Protein AF-A0A8S4DFU7-F1 (afdb_monomer)

InterPro domains:
  IPR026983 Dynein heavy chain [PTHR22878] (1-154)
  IPR027417 P-loop containing nucleoside triphosphate hydrolase [SSF52540] (8-137)
  IPR054354 Dynein 2 heavy chain 1, cytoplasmic, ATPase lid domain [PF22597] (56-134)

Mean predicted aligned error: 15.83 Å

Sequence (327 aa):
MSKPTPGAKLVTPRFSRHFSFFCIDEFDEETLQVIFNRIMLWHLDTRGFSKDFDPCIEEIVQGTLEVYKQCRLNLLPTPSKSHYTFNLRDFSRVILGVLLSVPEVTPDLQSMKRLWIHECLRVFSDRLVAVEDRRWLAACLRGATATHLHDDFDVLLARLTDQPGHKWLRVFSSRLVAGEDRRWLAACLRGATATRLHDDFDVLLARLTDQPGHKSLLTHEWLRVFSSRLVAGEDRRWLAACLRGATATRLHDHFDVLLARLTDQPGHKIDEQDLRKLIYCDFANPKADSRFYMETTNMEHLSSTVEAFLVEFNNMSKKPMNLVLFT

Radius of gyration: 28.41 Å; Cα contacts (8 Å, |Δi|>4): 209; chains: 1; bounding box: 47×50×101 Å

Foldseek 3Di:
DDDPDVPDDDDDPVVCVVDDDDDDDDDDLVVQLVVQLVVLVCLCVVLVHDPLQNLVSNLLSQLLVQLLVCLPVPVDQDPVLNVSDGDVVLSVQLSVQLSLDHCVFQVDNLQSVLSSVLSQCVSRVVSDDDQVVLQVSVVSSQVSCVPRVVDGPCVSLVLLVDDPPCPVVVVVLVPDDPDPVVVVVVVVVVPDDPPCVVVVVVVVCVVPDPDDDDPPCVVVVVLVSVLVPPPDPVVNVVVVVVVQVCCVVPVVDHPCVVCVVPPDPPDPDDGSVSSVQFDWDQQLDVPDPGGGGHTDSDPVSSQVSVVVVLVVVQVPDPDRDPDDDDD

Organism: Plutella xylostella (NCBI:txid51655)

Secondary structure (DSSP, 8-state):
-----TT--PPPHHHHTTS-----PPPPHHHHHHHHHHHHHHHHHHHT--GGGHHHHHHHHHHHHHHHHHHHHHS--BTTBTT----HHHHHHHHHHHTT--TTT--SHHHHHHHHHHHHHHHHGGG--SHHHHHHHHHHHHHHHHHHS-S-HHHHTGGGG--GGGHHHHHHHTT--SSHHHHHHHHHHHH--TTHHHHHHHHHHHHH-S-----SSHHHHHHHHHHTT--SHHHHHHHHHHHHHHHHHHT-S-HHHHTTTTS--S--PPPHHHHTT--EES-S-TT-SS---EE---HHHHHHHHHHHHHHHHHH-SS--------

pLDDT: mean 71.4, std 23.38, range [29.64, 97.44]

Nearest PDB structures (foldseek):
  8glv-assembly1_Cn  TM=7.938E-01  e=2.048E-05  Chlamydomonas reinhardtii
  7k5b-assembly1_C  TM=8.132E-01  e=7.435E-05  Tetrahymena thermophila
  8j07-assembly1_k8  TM=8.319E-01  e=1.881E-04  Homo sapiens
  8glv-assembly1_Lc  TM=8.307E-01  e=1.697E-04  Chlamydomonas reinhardtii
  8j07-assembly1_g6  TM=7.277E-01  e=6.370E-05  Homo sapiens

Structure (mmCIF, N/CA/C/O backbone):
data_AF-A0A8S4DFU7-F1
#
_entry.id   AF-A0A8S4DFU7-F1
#
loop_
_atom_site.group_PDB
_atom_site.id
_atom_site.type_symbol
_atom_site.label_atom_id
_atom_site.label_alt_id
_atom_site.label_comp_id
_atom_site.label_asym_id
_atom_site.label_entity_id
_atom_site.label_seq_id
_atom_site.pdbx_PDB_ins_code
_atom_site.Cartn_x
_atom_site.Cartn_y
_atom_site.Cartn_z
_atom_site.occupancy
_atom_site.B_iso_or_equiv
_atom_site.auth_seq_id
_atom_site.auth_comp_id
_atom_site.auth_asym_id
_atom_site.auth_atom_id
_atom_site.pdbx_PDB_model_num
ATOM 1 N N . MET A 1 1 ? -3.803 0.211 29.854 1.00 55.38 1 MET A N 1
ATOM 2 C CA . MET A 1 1 ? -5.197 -0.286 29.873 1.00 55.38 1 MET A CA 1
ATOM 3 C C . MET A 1 1 ? -5.755 -0.162 28.466 1.00 55.38 1 MET A C 1
ATOM 5 O O . MET A 1 1 ? -5.383 0.784 27.784 1.00 55.38 1 MET A O 1
ATOM 9 N N . SER A 1 2 ? -6.550 -1.124 28.000 1.00 56.81 2 SER A N 1
ATOM 10 C CA . SER A 1 2 ? -7.210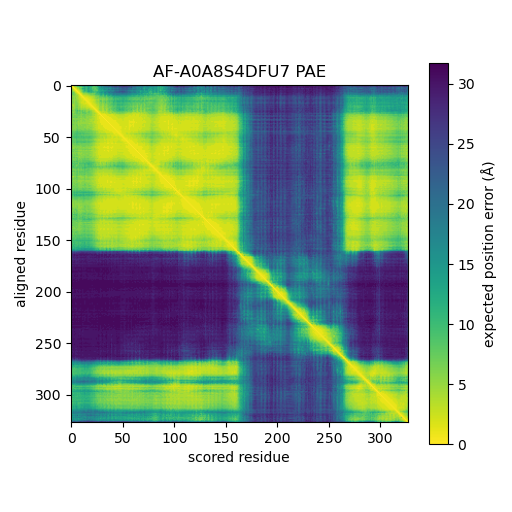 -1.034 26.690 1.00 56.81 2 SER A CA 1
ATOM 11 C C . SER A 1 2 ? -8.298 0.044 26.705 1.00 56.81 2 SER A C 1
ATOM 13 O O . SER A 1 2 ? -8.792 0.395 27.779 1.00 56.81 2 SER A O 1
ATOM 15 N N . LYS A 1 3 ? -8.682 0.546 25.520 1.00 64.44 3 LYS A N 1
ATOM 16 C CA . LYS A 1 3 ? -9.844 1.435 25.348 1.00 64.44 3 LYS A CA 1
ATOM 17 C C . LYS A 1 3 ? -11.044 0.816 26.093 1.00 64.44 3 LYS A C 1
ATOM 19 O O . LYS A 1 3 ? -11.200 -0.408 26.032 1.00 64.44 3 LYS A O 1
ATOM 24 N N . PRO A 1 4 ? -11.847 1.596 26.837 1.00 62.88 4 PRO A N 1
ATOM 25 C CA . PRO A 1 4 ? -13.059 1.079 27.454 1.00 62.88 4 PRO A CA 1
ATOM 26 C C . PRO A 1 4 ? -14.010 0.637 26.338 1.00 62.88 4 PRO A C 1
ATOM 28 O O . PRO A 1 4 ? -14.652 1.446 25.677 1.00 62.88 4 PRO A O 1
ATOM 31 N N . THR A 1 5 ? -14.016 -0.664 26.071 1.00 66.06 5 THR A N 1
ATOM 32 C CA . THR A 1 5 ? -14.853 -1.310 25.060 1.00 66.06 5 THR A CA 1
ATOM 33 C C . THR A 1 5 ? -15.983 -2.041 25.780 1.00 66.0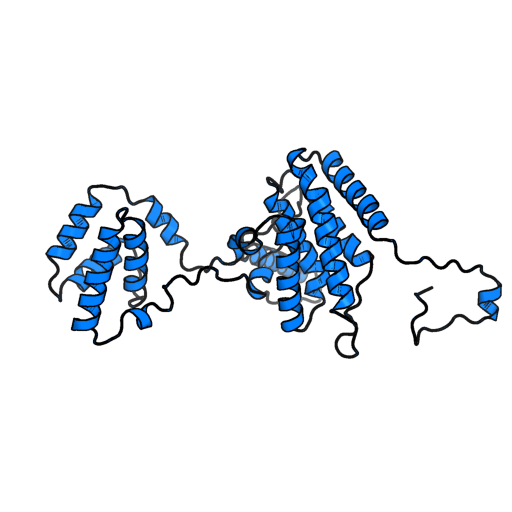6 5 THR A C 1
ATOM 35 O O . THR A 1 5 ? -15.734 -2.623 26.842 1.00 66.06 5 THR A O 1
ATOM 38 N N . PRO A 1 6 ? -17.213 -2.051 25.239 1.00 63.28 6 PRO A N 1
ATOM 39 C CA . PRO A 1 6 ? -18.281 -2.888 25.774 1.00 63.28 6 PRO A CA 1
ATOM 40 C C . PRO A 1 6 ? -17.798 -4.339 25.941 1.00 63.28 6 PRO A C 1
ATOM 42 O O . PRO A 1 6 ? -17.280 -4.935 2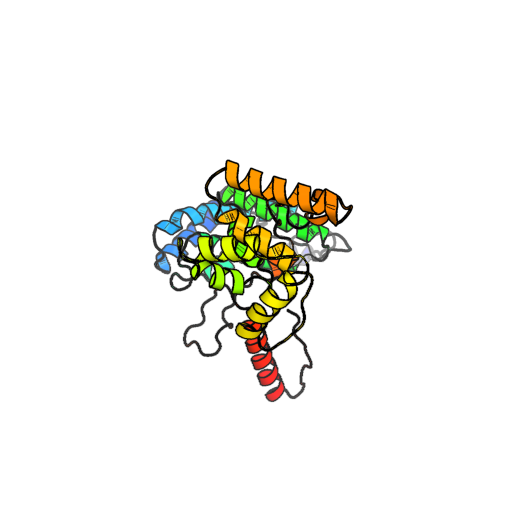5.001 1.00 63.28 6 PRO A O 1
ATOM 45 N N . GLY A 1 7 ? -17.901 -4.887 27.155 1.00 67.56 7 GLY A N 1
ATOM 46 C CA . GLY A 1 7 ? -17.432 -6.243 27.480 1.00 67.56 7 GLY A CA 1
ATOM 47 C C . GLY A 1 7 ? -15.957 -6.368 27.895 1.00 67.56 7 GLY A C 1
ATOM 48 O O . GLY A 1 7 ? -15.525 -7.460 28.264 1.00 67.56 7 GLY A O 1
ATOM 49 N N . ALA A 1 8 ? -15.176 -5.282 27.894 1.00 72.12 8 ALA A N 1
ATOM 50 C CA . ALA A 1 8 ? -13.818 -5.299 28.436 1.00 72.12 8 ALA A CA 1
ATOM 51 C C . ALA A 1 8 ? -13.832 -5.459 29.966 1.00 72.12 8 ALA A C 1
ATOM 53 O O . ALA A 1 8 ? -14.695 -4.919 30.661 1.00 72.12 8 ALA A O 1
ATOM 54 N N . LYS A 1 9 ? -12.840 -6.177 30.512 1.00 77.81 9 LYS A N 1
ATOM 55 C CA . LYS A 1 9 ? -12.664 -6.306 31.965 1.00 77.81 9 LYS A CA 1
ATOM 56 C C . LYS A 1 9 ? -12.375 -4.929 32.561 1.00 77.81 9 LYS A C 1
ATOM 58 O O . LYS A 1 9 ? -11.302 -4.368 32.345 1.00 77.81 9 LYS A O 1
ATOM 63 N N . LEU A 1 10 ? -13.339 -4.397 33.306 1.00 79.81 10 LEU A N 1
ATOM 64 C CA . LEU A 1 10 ? -13.189 -3.130 34.007 1.00 79.81 10 LEU A CA 1
ATOM 65 C C . LEU A 1 10 ? -12.229 -3.290 35.185 1.00 79.81 10 LEU A C 1
ATOM 67 O O . LEU A 1 10 ? -12.245 -4.293 35.902 1.00 79.81 10 LEU A O 1
ATOM 71 N N . VAL A 1 11 ? -11.395 -2.277 35.389 1.00 83.75 11 VAL A N 1
ATOM 72 C CA . VAL A 1 11 ? -10.502 -2.213 36.544 1.00 83.75 11 VAL A CA 1
ATOM 73 C C . VAL A 1 11 ? -11.307 -1.815 37.776 1.00 83.75 11 VAL A C 1
ATOM 75 O O . VAL A 1 11 ? -12.177 -0.946 37.709 1.00 83.75 11 VAL A O 1
ATOM 78 N N . THR A 1 12 ? -11.049 -2.477 38.904 1.00 88.44 12 THR A N 1
ATOM 79 C CA . THR A 1 12 ? -11.845 -2.268 40.117 1.00 88.44 12 THR A CA 1
ATOM 80 C C . THR A 1 12 ? -11.670 -0.839 40.651 1.00 88.44 12 THR A C 1
ATOM 82 O O . THR A 1 12 ? -10.542 -0.343 40.701 1.00 88.44 12 THR A O 1
ATOM 85 N N . PRO A 1 13 ? -12.740 -0.179 41.142 1.00 88.12 13 PRO A N 1
ATOM 86 C CA . PRO A 1 13 ? -12.649 1.185 41.675 1.00 88.12 13 PRO A CA 1
ATOM 87 C C . PRO A 1 13 ? -11.631 1.346 42.814 1.00 88.12 13 PRO A C 1
ATOM 89 O O . PRO A 1 13 ? -11.017 2.400 42.956 1.00 88.12 13 PRO A O 1
ATOM 92 N N . ARG A 1 14 ? -11.414 0.283 43.607 1.00 92.56 14 ARG A N 1
ATOM 93 C CA . ARG A 1 14 ? -10.408 0.258 44.682 1.00 92.56 14 ARG A CA 1
ATOM 94 C C . ARG A 1 14 ? -8.989 0.419 44.144 1.00 92.56 14 ARG A C 1
ATOM 96 O O . ARG A 1 14 ? -8.211 1.160 44.725 1.00 92.56 14 ARG A O 1
ATOM 103 N N . PHE A 1 15 ? -8.674 -0.251 43.038 1.00 89.31 15 PHE A N 1
ATOM 104 C CA . PHE A 1 15 ? -7.378 -0.117 42.383 1.00 89.31 15 PHE A CA 1
ATOM 105 C C . PHE A 1 15 ? -7.272 1.230 41.660 1.00 89.31 15 PHE A C 1
ATOM 107 O O . PHE A 1 15 ? -6.283 1.939 41.818 1.00 89.31 15 PHE A O 1
ATOM 114 N N . SER A 1 16 ? -8.327 1.623 40.941 1.00 88.81 16 SER A N 1
ATOM 115 C CA . SER A 1 16 ? -8.377 2.868 40.167 1.00 88.81 16 SER A CA 1
ATOM 116 C C . SER A 1 16 ? -8.178 4.131 41.013 1.00 88.81 16 SER A C 1
ATOM 118 O O . SER A 1 16 ? -7.597 5.089 40.523 1.00 88.81 16 SER A O 1
ATOM 120 N N . ARG A 1 17 ? -8.576 4.140 42.294 1.00 91.81 17 ARG A N 1
ATOM 121 C CA . ARG A 1 17 ? -8.397 5.293 43.201 1.00 91.81 17 ARG A CA 1
ATOM 122 C C . ARG A 1 17 ? -6.928 5.692 43.431 1.00 91.81 17 ARG A C 1
ATOM 124 O O . ARG A 1 17 ? -6.673 6.818 43.846 1.00 91.81 17 ARG A O 1
ATOM 131 N N . HIS A 1 18 ? -5.972 4.796 43.184 1.00 93.88 18 HIS A N 1
ATOM 132 C CA . HIS A 1 18 ? -4.540 5.082 43.327 1.00 93.88 18 HIS A CA 1
ATOM 133 C C . HIS A 1 18 ? -3.903 5.702 42.074 1.00 93.88 18 HIS A C 1
ATOM 135 O O . HIS A 1 18 ? -2.727 6.056 42.111 1.00 93.88 18 HIS A O 1
ATOM 141 N N . PHE A 1 19 ? -4.654 5.831 40.976 1.00 91.06 19 PHE A N 1
ATOM 142 C CA . PHE A 1 19 ? -4.146 6.315 39.697 1.00 91.06 19 PHE A CA 1
ATOM 143 C C . PHE A 1 19 ? -4.972 7.494 39.184 1.00 91.06 19 PHE A C 1
ATOM 145 O O . PHE A 1 19 ? -6.191 7.541 39.346 1.00 91.06 19 PHE A O 1
ATOM 152 N N . SER A 1 20 ? -4.303 8.418 38.499 1.00 90.12 20 SER A N 1
ATOM 153 C CA . SER A 1 20 ? -4.960 9.417 37.658 1.00 90.12 20 SER A CA 1
ATOM 154 C C . SER A 1 20 ? -5.129 8.852 36.252 1.00 90.12 20 SER A C 1
ATOM 156 O O . SER A 1 20 ? -4.194 8.274 35.693 1.00 90.12 20 SER A O 1
ATOM 158 N N . PHE A 1 21 ? -6.315 9.018 35.672 1.00 83.69 21 PHE A N 1
ATOM 159 C CA . PHE A 1 21 ? -6.608 8.564 34.316 1.00 83.69 21 PHE A CA 1
ATOM 160 C C . PHE A 1 21 ? -6.532 9.737 33.347 1.00 83.69 21 PHE A C 1
ATOM 162 O O . PHE A 1 21 ? -7.204 10.746 33.539 1.00 83.69 21 PHE A O 1
ATOM 169 N N . PHE A 1 22 ? -5.755 9.565 32.282 1.00 87.12 22 PHE A N 1
ATOM 170 C CA . PHE A 1 22 ? -5.749 10.462 31.134 1.00 87.12 22 PHE A CA 1
ATOM 171 C C . PHE A 1 22 ? -6.328 9.707 29.942 1.00 87.12 22 PHE A C 1
ATOM 173 O O . PHE A 1 22 ? -5.880 8.602 29.626 1.00 87.12 22 PHE A O 1
ATOM 180 N N . CYS A 1 23 ? -7.345 10.284 29.309 1.00 81.75 23 CYS A N 1
ATOM 181 C CA . CYS A 1 23 ? -7.897 9.761 28.067 1.00 81.75 23 CYS A CA 1
ATOM 182 C C . CYS A 1 23 ? -7.221 10.492 26.910 1.00 81.75 23 CYS A C 1
ATOM 184 O O . CYS A 1 23 ? -7.272 11.716 26.846 1.00 81.75 23 CYS A O 1
ATOM 186 N N . ILE A 1 24 ? -6.570 9.735 26.031 1.00 81.62 24 ILE A N 1
ATOM 187 C CA . ILE A 1 24 ? -6.010 10.256 24.785 1.00 81.62 24 ILE A CA 1
ATOM 188 C C . ILE A 1 24 ? -7.035 9.943 23.704 1.00 81.62 24 ILE A C 1
ATOM 190 O O . ILE A 1 24 ? -7.334 8.766 23.476 1.00 81.62 24 ILE A O 1
ATOM 194 N N . ASP A 1 25 ? -7.603 10.990 23.113 1.00 80.88 25 ASP A N 1
ATOM 195 C CA . ASP A 1 25 ? -8.522 10.845 21.991 1.00 80.88 25 ASP A CA 1
ATOM 196 C C . ASP A 1 25 ? -7.760 10.630 20.676 1.00 80.88 25 ASP A C 1
ATOM 198 O O . ASP A 1 25 ? -6.531 10.733 20.615 1.00 80.88 25 ASP A O 1
ATOM 202 N N . GLU A 1 26 ? -8.488 10.270 19.628 1.00 80.25 26 GLU A N 1
ATOM 203 C CA . GLU A 1 26 ? -7.927 10.195 18.283 1.00 80.25 26 GLU A CA 1
ATOM 204 C C . GLU A 1 26 ? -7.536 11.596 17.786 1.00 80.25 26 GLU A C 1
ATOM 206 O O . GLU A 1 26 ? -8.189 12.585 18.103 1.00 80.25 26 GLU A O 1
ATOM 211 N N . PHE A 1 27 ? -6.437 11.685 17.034 1.00 86.25 27 PHE A N 1
ATOM 212 C CA . PHE A 1 27 ? -5.964 12.961 16.499 1.00 86.25 27 PHE A CA 1
ATOM 213 C C . PHE A 1 27 ? -6.862 13.466 15.373 1.00 86.25 27 PHE A C 1
ATOM 215 O O . PHE A 1 27 ? -7.322 12.677 14.541 1.00 86.25 27 PHE A O 1
ATOM 222 N N . ASP A 1 28 ? -7.000 14.788 15.302 1.00 90.38 28 ASP A N 1
ATOM 223 C CA . ASP A 1 28 ? -7.645 15.463 14.184 1.00 90.38 28 ASP A CA 1
ATOM 224 C C . ASP A 1 28 ? -6.882 15.229 12.877 1.00 90.38 28 ASP A C 1
ATOM 226 O O . ASP A 1 28 ? -5.661 15.048 12.846 1.00 90.38 28 ASP A O 1
ATOM 230 N N . GLU A 1 29 ? -7.612 15.288 11.771 1.00 91.69 29 GLU A N 1
ATOM 231 C CA . GLU A 1 29 ? -7.086 15.035 10.432 1.00 91.69 29 GLU A CA 1
ATOM 232 C C . GLU A 1 29 ? -5.943 15.980 10.057 1.00 91.69 29 GLU A C 1
ATOM 234 O O . GLU A 1 29 ? -4.918 15.533 9.545 1.00 91.69 29 GLU A O 1
ATOM 239 N N . GLU A 1 30 ? -6.081 17.267 10.378 1.00 94.00 30 GLU A N 1
ATOM 240 C CA . GLU A 1 30 ? -5.046 18.281 10.151 1.00 94.00 30 GLU A CA 1
ATOM 241 C C . GLU A 1 30 ? -3.760 17.944 10.915 1.00 94.00 30 GLU A C 1
ATOM 243 O O . GLU A 1 30 ? -2.655 18.030 10.378 1.00 94.00 30 GLU A O 1
ATOM 248 N N . THR A 1 31 ? -3.902 17.473 12.158 1.00 93.56 31 THR A N 1
ATOM 249 C CA . THR A 1 31 ? -2.765 17.061 12.988 1.00 93.56 31 THR A CA 1
ATOM 250 C C . THR A 1 31 ? -2.061 15.851 12.375 1.00 93.56 31 THR A C 1
ATOM 252 O O . THR A 1 31 ? -0.831 15.822 12.300 1.00 93.56 31 THR A O 1
ATOM 255 N N . LEU A 1 32 ? -2.824 14.866 11.888 1.00 93.12 32 LEU A N 1
ATOM 256 C CA . LEU A 1 32 ? -2.266 13.697 11.207 1.00 93.12 32 LEU A CA 1
ATOM 257 C C . LEU A 1 32 ? -1.496 14.098 9.947 1.00 93.12 32 LEU A C 1
ATOM 259 O O . LEU A 1 32 ? -0.361 13.656 9.766 1.00 93.12 32 LEU A O 1
ATOM 263 N N . GLN A 1 33 ? -2.066 14.968 9.115 1.00 95.12 33 GLN A N 1
ATOM 264 C CA . GLN A 1 33 ? -1.403 15.448 7.903 1.00 95.12 33 GLN A CA 1
ATOM 265 C C . GLN A 1 33 ? -0.076 16.136 8.231 1.00 95.12 33 GLN A C 1
ATOM 267 O O . GLN A 1 33 ? 0.950 15.781 7.656 1.00 95.12 33 GLN A O 1
ATOM 272 N N . VAL A 1 34 ? -0.055 17.050 9.207 1.00 96.56 34 VAL A N 1
ATOM 273 C CA . VAL A 1 34 ? 1.172 17.759 9.611 1.00 96.56 34 VAL A CA 1
ATOM 274 C C . VAL A 1 34 ? 2.258 16.787 10.077 1.00 96.56 34 VAL A C 1
ATOM 276 O O . VAL A 1 34 ? 3.415 16.908 9.662 1.00 96.56 34 VAL A O 1
ATOM 279 N N . ILE A 1 35 ? 1.902 15.807 10.914 1.00 96.25 35 ILE A N 1
ATOM 280 C CA . ILE A 1 35 ? 2.855 14.823 11.445 1.00 96.25 35 ILE A CA 1
ATOM 281 C C . ILE A 1 35 ? 3.430 13.968 10.313 1.00 96.25 35 ILE A C 1
ATOM 283 O O . ILE A 1 35 ? 4.650 13.859 10.179 1.00 96.25 35 ILE A O 1
ATOM 287 N N . PHE A 1 36 ? 2.573 13.363 9.490 1.00 96.81 36 PHE A N 1
ATOM 288 C CA . PHE A 1 36 ? 3.026 12.401 8.488 1.00 96.81 36 PHE A CA 1
ATOM 289 C C . PHE A 1 36 ? 3.676 13.063 7.271 1.00 96.81 36 PHE A C 1
ATOM 291 O O . PHE A 1 36 ? 4.651 12.512 6.763 1.00 96.81 36 PHE A O 1
ATOM 298 N N . ASN A 1 37 ? 3.264 14.277 6.889 1.00 97.12 37 ASN A N 1
ATOM 299 C CA . ASN A 1 37 ? 3.984 15.071 5.889 1.00 97.12 37 ASN A CA 1
ATOM 300 C C . ASN A 1 37 ? 5.408 15.384 6.361 1.00 97.12 37 ASN A C 1
ATOM 302 O O . ASN A 1 37 ? 6.360 15.244 5.595 1.00 97.12 37 ASN A O 1
ATOM 306 N N . ARG A 1 38 ? 5.589 15.751 7.639 1.00 97.44 38 ARG A N 1
ATOM 307 C CA . ARG A 1 38 ? 6.924 16.018 8.194 1.00 97.44 38 ARG A CA 1
ATOM 308 C C . ARG A 1 38 ? 7.806 14.770 8.201 1.00 97.44 38 ARG A C 1
ATOM 310 O O . ARG A 1 38 ? 8.990 14.878 7.894 1.00 97.44 38 ARG A O 1
ATOM 317 N N . ILE A 1 39 ? 7.246 13.613 8.556 1.00 97.06 39 ILE A N 1
ATOM 318 C CA . ILE A 1 39 ? 7.971 12.333 8.566 1.00 97.06 39 ILE A CA 1
ATOM 319 C C . ILE A 1 39 ? 8.396 11.940 7.147 1.00 97.06 39 ILE A C 1
ATOM 321 O O . ILE A 1 39 ? 9.554 11.584 6.936 1.00 97.06 39 ILE A O 1
ATOM 325 N N . MET A 1 40 ? 7.481 12.037 6.180 1.00 96.44 40 MET A N 1
ATOM 326 C CA . MET A 1 40 ? 7.756 11.742 4.772 1.00 96.44 40 MET A CA 1
ATOM 327 C C . MET A 1 40 ? 8.827 12.675 4.198 1.00 96.44 40 MET A C 1
ATOM 329 O O . MET A 1 40 ? 9.788 12.196 3.603 1.00 96.44 40 MET A O 1
ATOM 333 N N . LEU A 1 41 ? 8.722 13.984 4.452 1.00 96.75 41 LEU A N 1
ATOM 334 C CA . LEU A 1 41 ? 9.738 14.961 4.051 1.00 96.75 41 LEU A CA 1
ATOM 335 C C . LEU A 1 41 ? 11.115 14.620 4.634 1.00 96.75 41 LEU A C 1
ATOM 337 O O . LEU A 1 41 ? 12.104 14.572 3.908 1.00 96.75 41 LEU A O 1
ATOM 341 N N . TRP A 1 42 ? 11.175 14.340 5.941 1.00 97.00 42 TRP A N 1
ATOM 342 C CA . TRP A 1 42 ? 12.427 13.977 6.603 1.00 97.00 42 TRP A CA 1
ATOM 343 C C . TRP A 1 42 ? 13.061 12.723 5.991 1.00 97.00 42 TRP A C 1
ATOM 345 O O . TRP A 1 42 ? 14.279 12.675 5.828 1.00 97.00 42 TRP A O 1
ATOM 355 N N . HIS A 1 43 ? 12.255 11.723 5.627 1.00 96.25 43 HIS A N 1
ATOM 356 C CA . HIS A 1 43 ? 12.741 10.512 4.967 1.00 96.25 43 HIS A CA 1
ATOM 357 C C . HIS A 1 43 ? 13.320 10.800 3.583 1.00 96.25 43 HIS A C 1
ATOM 359 O O . HIS A 1 43 ? 14.443 10.375 3.314 1.00 96.25 43 HIS A O 1
ATOM 365 N N . LEU A 1 44 ? 12.601 11.547 2.737 1.00 95.12 44 LEU A N 1
ATOM 366 C CA . LEU A 1 44 ? 13.081 11.883 1.394 1.00 95.12 44 LEU A CA 1
ATOM 367 C C . LEU A 1 44 ? 14.399 12.669 1.445 1.00 95.12 44 LEU A C 1
ATOM 369 O O . LEU A 1 44 ? 15.347 12.312 0.744 1.00 95.12 44 LEU A O 1
ATOM 373 N N . ASP A 1 45 ? 14.500 13.652 2.345 1.00 95.00 45 ASP A N 1
ATOM 374 C CA . ASP A 1 45 ? 15.719 14.445 2.534 1.00 95.00 45 ASP A CA 1
ATOM 375 C C . ASP A 1 45 ? 16.882 13.603 3.081 1.00 95.00 45 ASP A C 1
ATOM 377 O O . ASP A 1 45 ? 18.005 13.683 2.585 1.00 95.00 45 ASP A O 1
ATOM 381 N N . THR A 1 46 ? 16.629 12.760 4.087 1.00 95.38 46 THR A N 1
ATOM 382 C CA . THR A 1 46 ? 17.680 11.959 4.744 1.00 95.38 46 THR A CA 1
ATOM 383 C C . THR A 1 46 ? 18.217 10.855 3.835 1.00 95.38 46 THR A C 1
ATOM 385 O O . THR A 1 46 ? 19.399 10.518 3.900 1.00 95.38 46 THR A O 1
ATOM 388 N N . ARG A 1 47 ? 17.362 10.276 2.985 1.00 92.75 47 ARG A N 1
ATOM 389 C CA . ARG A 1 47 ? 17.757 9.255 2.004 1.00 92.75 47 ARG A CA 1
ATOM 390 C C . ARG A 1 47 ? 18.358 9.843 0.728 1.00 92.75 47 ARG A C 1
ATOM 392 O O . ARG A 1 47 ? 18.925 9.083 -0.047 1.00 92.75 47 ARG A O 1
ATOM 399 N N . GLY A 1 48 ? 18.257 11.156 0.516 1.00 92.94 48 GLY A N 1
ATOM 400 C CA . GLY A 1 48 ? 18.811 11.827 -0.659 1.00 92.94 48 GLY A CA 1
ATOM 401 C C . GLY A 1 48 ? 17.979 11.644 -1.930 1.00 92.94 48 GLY A C 1
ATOM 402 O O . GLY A 1 48 ? 18.544 11.547 -3.018 1.00 92.94 48 GLY A O 1
ATOM 403 N N . PHE A 1 49 ? 16.650 11.577 -1.812 1.00 94.69 49 PHE A N 1
ATOM 404 C CA . PHE A 1 49 ? 15.770 11.617 -2.982 1.00 94.69 49 PHE A CA 1
ATOM 405 C C . PHE A 1 49 ? 15.845 12.978 -3.690 1.00 94.69 49 PHE A C 1
ATOM 407 O O . PHE A 1 49 ? 16.109 14.010 -3.069 1.00 94.69 49 PHE A O 1
ATOM 414 N N . SER A 1 50 ? 15.585 12.984 -5.003 1.00 93.25 50 SER A N 1
ATOM 415 C CA . SER A 1 50 ? 15.424 14.237 -5.752 1.00 93.25 50 SER A CA 1
ATOM 416 C C . SER A 1 50 ? 14.220 15.022 -5.225 1.00 93.25 50 SER A C 1
ATOM 418 O O . SER A 1 50 ? 13.213 14.435 -4.829 1.00 93.25 50 SER A O 1
ATOM 420 N N . LYS A 1 51 ? 14.283 16.353 -5.317 1.00 92.75 51 LYS A N 1
ATOM 421 C CA . LYS A 1 51 ? 13.152 17.246 -5.016 1.00 92.75 51 LYS A CA 1
ATOM 422 C C . LYS A 1 51 ? 11.952 17.044 -5.945 1.00 92.75 51 LYS A C 1
ATOM 424 O O . LYS A 1 51 ? 10.852 17.477 -5.620 1.00 92.75 51 LYS A O 1
ATOM 429 N N . ASP A 1 52 ? 12.129 16.304 -7.038 1.00 91.25 52 ASP A N 1
ATOM 430 C CA . ASP A 1 52 ? 11.033 15.843 -7.900 1.00 91.25 52 ASP A CA 1
ATOM 431 C C . ASP A 1 52 ? 10.042 14.914 -7.168 1.00 91.25 52 ASP A C 1
ATOM 433 O O . ASP A 1 52 ? 8.920 14.729 -7.634 1.00 91.25 52 ASP A O 1
ATOM 437 N N . PHE A 1 53 ? 10.436 14.338 -6.023 1.00 92.69 53 PHE A N 1
ATOM 438 C CA . PHE A 1 53 ? 9.578 13.504 -5.175 1.00 92.69 53 PHE A CA 1
ATOM 439 C C . PHE A 1 53 ? 8.801 14.300 -4.116 1.00 92.69 53 PHE A C 1
ATOM 441 O O . PHE A 1 53 ? 7.882 13.752 -3.513 1.00 92.69 53 PHE A O 1
ATOM 448 N N . ASP A 1 54 ? 9.096 15.584 -3.892 1.00 91.56 54 ASP A N 1
ATOM 449 C CA . ASP A 1 54 ? 8.384 16.391 -2.891 1.00 91.56 54 ASP A CA 1
ATOM 450 C C . ASP A 1 54 ? 6.849 16.398 -3.093 1.00 91.56 54 ASP A C 1
ATOM 452 O O . ASP A 1 54 ? 6.131 16.289 -2.094 1.00 91.56 54 ASP A O 1
ATOM 456 N N . PRO A 1 55 ? 6.302 16.428 -4.331 1.00 91.12 55 PRO A N 1
ATOM 457 C CA . PRO A 1 55 ? 4.859 16.343 -4.545 1.00 91.12 55 PRO A CA 1
ATOM 458 C C . PRO A 1 55 ? 4.226 15.064 -3.984 1.00 91.12 55 PRO A C 1
ATOM 460 O O . PRO A 1 55 ? 3.144 15.139 -3.404 1.00 91.12 55 PRO A O 1
ATOM 463 N N . CYS A 1 56 ? 4.894 13.900 -4.058 1.00 91.06 56 CYS A N 1
ATOM 464 C CA . CYS A 1 56 ? 4.268 12.657 -3.590 1.00 91.06 56 CYS A CA 1
ATOM 465 C C . CYS A 1 56 ? 4.085 12.596 -2.073 1.00 91.06 56 CYS A C 1
ATOM 467 O O . CYS A 1 56 ? 3.359 11.728 -1.594 1.00 91.06 56 CYS A O 1
ATOM 469 N N . ILE A 1 57 ? 4.728 13.486 -1.307 1.00 93.94 57 ILE A N 1
ATOM 470 C CA . ILE A 1 57 ? 4.557 13.554 0.147 1.00 93.94 57 ILE A CA 1
ATOM 471 C C . ILE A 1 57 ? 3.082 13.787 0.484 1.00 93.94 57 ILE A C 1
ATOM 473 O O . ILE A 1 57 ? 2.473 12.983 1.192 1.00 93.94 57 ILE A O 1
ATOM 477 N N . GLU A 1 58 ? 2.509 14.871 -0.043 1.00 94.31 58 GLU A N 1
ATOM 478 C CA . GLU A 1 58 ? 1.128 15.245 0.249 1.00 94.31 58 GLU A CA 1
ATOM 479 C C . GLU A 1 58 ? 0.147 14.261 -0.398 1.00 94.31 58 GLU A C 1
ATOM 481 O O . GLU A 1 58 ? -0.796 13.820 0.260 1.00 94.31 58 GLU A O 1
ATOM 486 N N . GLU A 1 59 ? 0.419 13.829 -1.634 1.00 93.81 59 GLU A N 1
ATOM 487 C CA . GLU A 1 59 ? -0.407 12.854 -2.360 1.00 93.81 59 GLU A CA 1
ATOM 488 C C . GLU A 1 59 ? -0.572 11.542 -1.567 1.00 93.81 59 GLU A C 1
ATOM 490 O O . GLU A 1 59 ? -1.688 11.049 -1.383 1.00 93.81 59 GLU A O 1
ATOM 495 N N . ILE A 1 60 ? 0.528 10.991 -1.039 1.00 94.81 60 ILE A N 1
ATOM 496 C CA . ILE A 1 60 ? 0.532 9.730 -0.282 1.00 94.81 60 ILE A CA 1
ATOM 497 C C . ILE A 1 60 ? -0.164 9.891 1.068 1.00 94.81 60 ILE A C 1
ATOM 499 O O . ILE A 1 60 ? -0.936 9.016 1.474 1.00 94.81 60 ILE A O 1
ATOM 503 N N . VAL A 1 61 ? 0.090 10.985 1.787 1.00 96.62 61 VAL A N 1
ATOM 504 C CA . VAL A 1 61 ? -0.500 11.207 3.114 1.00 96.62 61 VAL A CA 1
ATOM 505 C C . VAL A 1 61 ? -2.009 11.426 3.005 1.00 96.62 61 VAL A C 1
ATOM 507 O O . VAL A 1 61 ? -2.759 10.795 3.755 1.00 96.62 61 VAL A O 1
ATOM 510 N N . GLN A 1 62 ? -2.468 12.229 2.040 1.00 95.50 62 GLN A N 1
ATOM 511 C CA . GLN A 1 62 ? -3.898 12.438 1.791 1.00 95.50 62 GLN A CA 1
ATOM 512 C C . GLN A 1 62 ? -4.580 11.168 1.278 1.00 95.50 62 GLN A C 1
ATOM 514 O O . GLN A 1 62 ? -5.616 10.772 1.810 1.00 95.50 62 GLN A O 1
ATOM 519 N N . GLY A 1 63 ? -3.966 10.466 0.318 1.00 94.94 63 GLY A N 1
ATOM 520 C CA . GLY A 1 63 ? -4.481 9.190 -0.179 1.00 94.94 63 GLY A CA 1
ATOM 521 C C . GLY A 1 63 ? -4.628 8.151 0.935 1.00 94.94 63 GLY A C 1
ATOM 522 O O . GLY A 1 63 ? -5.651 7.472 1.030 1.00 94.94 63 GLY A O 1
ATOM 523 N N . THR A 1 64 ? -3.645 8.061 1.836 1.00 95.88 64 THR A N 1
ATOM 524 C CA . THR A 1 64 ? -3.702 7.160 3.000 1.00 95.88 64 THR A CA 1
ATOM 525 C C . THR A 1 64 ? -4.807 7.566 3.975 1.00 95.88 64 THR A C 1
ATOM 527 O O . THR A 1 64 ? -5.487 6.696 4.521 1.00 95.88 64 THR A O 1
ATOM 530 N N . LEU A 1 65 ? -5.006 8.869 4.192 1.00 95.25 65 LEU A N 1
ATOM 531 C CA . LEU A 1 65 ? -6.044 9.397 5.077 1.00 95.25 65 LEU A CA 1
ATOM 532 C C . LEU A 1 65 ? -7.444 9.067 4.562 1.00 95.25 65 LEU A C 1
ATOM 534 O O . LEU A 1 65 ? -8.269 8.583 5.338 1.00 95.25 65 LEU A O 1
ATOM 538 N N . GLU A 1 66 ? -7.687 9.261 3.268 1.00 94.94 66 GLU A N 1
ATOM 539 C CA . GLU A 1 66 ? -8.961 8.924 2.634 1.00 94.94 66 GLU A CA 1
ATOM 540 C C . GLU A 1 66 ? -9.247 7.420 2.735 1.00 94.94 66 GLU A C 1
ATOM 542 O O . GLU A 1 66 ? -10.273 7.019 3.287 1.00 94.94 66 GLU A O 1
ATOM 547 N N . VAL A 1 67 ? -8.304 6.567 2.316 1.00 94.75 67 VAL A N 1
ATOM 548 C CA . VAL A 1 67 ? -8.461 5.101 2.396 1.00 94.75 67 VAL A CA 1
ATOM 549 C C . VAL A 1 67 ? -8.702 4.650 3.839 1.00 94.75 67 VAL A C 1
ATOM 551 O O . VAL A 1 67 ? -9.589 3.837 4.101 1.00 94.75 67 VAL A O 1
ATOM 554 N N . TYR A 1 68 ? -7.962 5.201 4.804 1.00 94.88 68 TYR A N 1
ATOM 555 C CA . TYR A 1 68 ? -8.131 4.886 6.222 1.00 94.88 68 TYR A CA 1
ATOM 556 C C . TYR A 1 68 ? -9.536 5.230 6.735 1.00 94.88 68 TYR A C 1
ATOM 558 O O . TYR A 1 68 ? -10.161 4.403 7.408 1.00 94.88 68 TYR A O 1
ATOM 566 N N . LYS A 1 69 ? -10.059 6.417 6.405 1.00 93.94 69 LYS A N 1
ATOM 567 C CA . LYS A 1 69 ? -11.423 6.818 6.775 1.00 93.94 69 LYS A CA 1
ATOM 568 C C . LYS A 1 69 ? -12.463 5.905 6.144 1.00 93.94 69 LYS A C 1
ATOM 570 O O . LYS A 1 69 ? -13.340 5.409 6.850 1.00 93.94 69 LYS A O 1
ATOM 575 N N . GLN A 1 70 ? -12.340 5.641 4.845 1.00 94.00 70 GLN A N 1
ATOM 576 C CA . GLN A 1 70 ? -13.279 4.785 4.127 1.00 94.00 70 GLN A CA 1
ATOM 577 C C . GLN A 1 70 ? -13.297 3.369 4.708 1.00 94.00 70 GLN A C 1
ATOM 579 O O . GLN A 1 70 ? -14.375 2.813 4.928 1.00 94.00 70 GLN A O 1
ATOM 584 N N . CYS A 1 71 ? -12.132 2.798 5.031 1.00 93.25 71 CYS A N 1
ATOM 585 C CA . CYS A 1 71 ? -12.036 1.498 5.695 1.00 93.25 71 CYS A CA 1
ATOM 586 C C . CYS A 1 71 ? -12.714 1.515 7.070 1.00 93.25 71 CYS A C 1
ATOM 588 O O . CYS A 1 71 ? -13.475 0.608 7.394 1.00 93.25 71 CYS A O 1
ATOM 590 N N . ARG A 1 72 ? -12.496 2.557 7.878 1.00 90.88 72 ARG A N 1
ATOM 591 C CA . ARG A 1 72 ? -13.126 2.674 9.201 1.00 90.88 72 ARG A CA 1
ATOM 592 C C . ARG A 1 72 ? -14.644 2.792 9.156 1.00 90.88 72 ARG A C 1
ATOM 594 O O . ARG A 1 72 ? -15.301 2.296 10.066 1.00 90.88 72 ARG A O 1
ATOM 601 N N . LEU A 1 73 ? -15.179 3.470 8.145 1.00 91.44 73 LEU A N 1
ATOM 602 C CA . LEU A 1 73 ? -16.616 3.691 8.002 1.00 91.44 73 LEU A CA 1
ATOM 603 C C . LEU A 1 73 ? -17.333 2.462 7.438 1.00 91.44 73 LEU A C 1
ATOM 605 O O . LEU A 1 73 ? -18.393 2.093 7.938 1.00 91.44 73 LEU A O 1
ATOM 609 N N . ASN A 1 74 ? -16.755 1.818 6.420 1.00 90.62 74 ASN A N 1
ATOM 610 C CA . ASN A 1 74 ? -17.440 0.770 5.660 1.00 90.62 74 ASN A CA 1
ATOM 611 C C . ASN A 1 74 ? -17.098 -0.657 6.125 1.00 90.62 74 ASN A C 1
ATOM 613 O O . ASN A 1 74 ? -17.916 -1.562 5.973 1.00 90.62 74 ASN A O 1
ATOM 617 N N . LEU A 1 75 ? -15.919 -0.881 6.717 1.00 90.12 75 LEU A N 1
ATOM 618 C CA . LEU A 1 75 ? -15.442 -2.209 7.124 1.00 90.12 75 LEU A CA 1
ATOM 619 C C . LEU A 1 75 ? -15.495 -2.376 8.647 1.00 90.12 75 LEU A C 1
ATOM 621 O O . LEU A 1 75 ? -14.474 -2.523 9.319 1.00 90.12 75 LEU A O 1
ATOM 625 N N . LEU A 1 76 ? -16.711 -2.352 9.195 1.00 87.81 76 LEU A N 1
ATOM 626 C CA . LEU A 1 76 ? -16.942 -2.479 10.633 1.00 87.81 76 LEU A CA 1
ATOM 627 C C . LEU A 1 76 ? -16.770 -3.927 11.132 1.00 87.81 76 LEU A C 1
ATOM 629 O O . LEU A 1 76 ? -17.141 -4.880 10.436 1.00 87.81 76 LEU A O 1
ATOM 633 N N . PRO A 1 77 ? -16.279 -4.114 12.371 1.00 88.19 77 PRO A N 1
ATOM 634 C CA . PRO A 1 77 ? -16.161 -5.434 12.965 1.00 88.19 77 PRO A CA 1
ATOM 635 C C . PRO A 1 77 ? -17.551 -6.025 13.221 1.00 88.19 77 PRO A C 1
ATOM 637 O O . PRO A 1 77 ? -18.370 -5.471 13.953 1.00 88.19 77 PRO A O 1
ATOM 640 N N . THR A 1 78 ? -17.803 -7.191 12.636 1.00 85.81 78 THR A N 1
ATOM 641 C CA . THR A 1 78 ? -19.013 -8.000 12.865 1.00 85.81 78 THR A CA 1
ATOM 642 C C . THR A 1 78 ? -18.615 -9.323 13.522 1.00 85.81 78 THR A C 1
ATOM 644 O O . THR A 1 78 ? -17.443 -9.692 13.453 1.00 85.81 78 THR A O 1
ATOM 647 N N . PRO A 1 79 ? -19.535 -10.094 14.133 1.00 87.75 79 PRO A N 1
ATOM 648 C CA . PRO A 1 79 ? -19.192 -11.406 14.692 1.00 87.75 79 PRO A CA 1
ATOM 649 C C . PRO A 1 79 ? -18.483 -12.338 13.692 1.00 87.75 79 PRO A C 1
ATOM 651 O O . PRO A 1 79 ? -17.558 -13.051 14.068 1.00 87.75 79 PRO A O 1
ATOM 654 N N . SER A 1 80 ? -18.857 -12.278 12.409 1.00 86.62 80 SER A N 1
ATOM 655 C CA . SER A 1 80 ? -18.220 -13.040 11.323 1.00 86.62 80 SER A CA 1
ATOM 656 C C . SER A 1 80 ? -16.902 -12.431 10.820 1.00 86.62 80 SER A C 1
ATOM 658 O O . SER A 1 80 ? -16.103 -13.136 10.211 1.00 86.62 80 SER A O 1
ATOM 660 N N . LYS A 1 81 ? -16.663 -11.136 11.060 1.00 88.00 81 LYS A N 1
ATOM 661 C CA . LYS A 1 81 ? -15.486 -10.371 10.607 1.00 88.00 81 LYS A CA 1
ATOM 662 C C . LYS A 1 81 ? -14.876 -9.579 11.772 1.00 88.00 81 LYS A C 1
ATOM 664 O O . LYS A 1 81 ? -14.647 -8.377 11.686 1.00 88.00 81 LYS A O 1
ATOM 669 N N . SER A 1 82 ? -14.646 -10.242 12.905 1.00 87.62 82 SER A N 1
ATOM 670 C CA . SER A 1 82 ? -14.241 -9.582 14.160 1.00 87.62 82 SER A CA 1
ATOM 671 C C . SER A 1 82 ? -12.840 -8.962 14.108 1.00 87.62 82 SER A C 1
ATOM 673 O O . SER A 1 82 ? -12.538 -8.042 14.862 1.00 87.62 82 SER A O 1
ATOM 675 N N . HIS A 1 83 ? -11.995 -9.439 13.194 1.00 88.50 83 HIS A N 1
ATOM 676 C CA . HIS A 1 83 ? -10.639 -8.948 12.954 1.00 88.50 83 HIS A CA 1
ATOM 677 C C . HIS A 1 83 ? -10.595 -7.661 12.110 1.00 88.50 83 HIS A C 1
ATOM 679 O O . HIS A 1 83 ? -9.515 -7.088 11.947 1.00 88.50 83 HIS A O 1
ATOM 685 N N . TYR A 1 84 ? -11.740 -7.164 11.622 1.00 91.62 84 TYR A N 1
ATOM 686 C CA . TYR A 1 84 ? -11.857 -5.894 10.894 1.00 91.62 84 TYR A CA 1
ATOM 687 C C . TYR A 1 84 ? -11.800 -4.719 11.875 1.00 91.62 84 TYR A C 1
ATOM 689 O O . TYR A 1 84 ? -12.765 -4.002 12.124 1.00 91.62 84 TYR A O 1
ATOM 697 N N . THR A 1 85 ? -10.642 -4.572 12.508 1.00 88.69 85 THR A N 1
ATOM 698 C CA . THR A 1 85 ? -10.353 -3.492 13.445 1.00 88.69 85 THR A CA 1
ATOM 699 C C . THR A 1 85 ? -9.276 -2.617 12.832 1.00 88.69 85 THR A C 1
ATOM 701 O O . THR A 1 85 ? -8.142 -3.059 12.638 1.00 88.69 85 THR A O 1
ATOM 704 N N . PHE A 1 86 ? -9.653 -1.383 12.503 1.00 90.62 86 PHE A N 1
ATOM 705 C CA . PHE A 1 86 ? -8.765 -0.394 11.904 1.00 90.62 86 PHE A CA 1
ATOM 706 C C . PHE A 1 86 ? -8.538 0.757 12.878 1.00 90.62 86 PHE A C 1
ATOM 708 O O . PHE A 1 86 ? -9.487 1.295 13.447 1.00 90.62 86 PHE A O 1
ATOM 715 N N . ASN A 1 87 ? -7.276 1.110 13.107 1.00 89.31 87 ASN A N 1
ATOM 716 C CA . ASN A 1 87 ? -6.891 2.209 13.991 1.00 89.31 87 ASN A CA 1
ATOM 717 C C . ASN A 1 87 ? -5.676 2.962 13.434 1.00 89.31 87 ASN A C 1
ATOM 719 O O . ASN A 1 87 ? -5.118 2.588 12.405 1.00 89.31 87 ASN A O 1
ATOM 723 N N . LEU A 1 88 ? -5.233 4.006 14.136 1.00 89.69 88 LEU A N 1
ATOM 724 C CA . LEU A 1 88 ? -4.140 4.866 13.680 1.00 89.69 88 LEU A CA 1
ATOM 725 C C . LEU A 1 88 ? -2.825 4.116 13.397 1.00 89.69 88 LEU A C 1
ATOM 727 O O . LEU A 1 88 ? -2.035 4.545 12.562 1.00 89.69 88 LEU A O 1
ATOM 731 N N . ARG A 1 89 ? -2.588 2.964 14.035 1.00 91.19 89 ARG A N 1
ATOM 732 C CA . ARG A 1 89 ? -1.417 2.127 13.738 1.00 91.19 89 ARG A CA 1
ATOM 733 C C . ARG A 1 89 ? -1.411 1.651 12.291 1.00 91.19 89 ARG A C 1
ATOM 735 O O . ARG A 1 89 ? -0.338 1.443 11.739 1.00 91.19 89 ARG A O 1
ATOM 742 N N . ASP A 1 90 ? -2.578 1.442 11.699 1.00 93.25 90 ASP A N 1
ATOM 743 C CA . ASP A 1 90 ? -2.699 0.975 10.321 1.00 93.25 90 ASP A CA 1
ATOM 744 C C . ASP A 1 90 ? -2.306 2.080 9.350 1.00 93.25 90 ASP A C 1
ATOM 746 O O . ASP A 1 90 ? -1.488 1.843 8.468 1.00 93.25 90 ASP A O 1
ATOM 750 N N . PHE A 1 91 ? -2.751 3.310 9.619 1.00 93.94 91 PHE A N 1
ATOM 751 C CA . PHE A 1 91 ? -2.242 4.497 8.938 1.00 93.94 91 PHE A CA 1
ATOM 752 C C . PHE A 1 91 ? -0.709 4.573 9.041 1.00 93.94 91 PHE A C 1
ATOM 754 O O . PHE A 1 91 ? -0.015 4.663 8.030 1.00 93.94 91 PHE A O 1
ATOM 761 N N . SER A 1 92 ? -0.156 4.465 10.257 1.00 94.81 92 SER A N 1
ATOM 762 C CA . SER A 1 92 ? 1.298 4.512 10.456 1.00 94.81 92 SER A CA 1
ATOM 763 C C . SER A 1 92 ? 2.031 3.391 9.723 1.00 94.81 92 SER A C 1
ATOM 765 O O . SER A 1 92 ? 3.125 3.620 9.228 1.00 94.81 92 SER A O 1
ATOM 767 N N . ARG A 1 93 ? 1.460 2.183 9.644 1.00 95.94 93 ARG A N 1
ATOM 768 C CA . ARG A 1 93 ? 2.073 1.039 8.953 1.00 95.94 93 ARG A CA 1
ATOM 769 C C . ARG A 1 93 ? 2.174 1.250 7.450 1.00 95.94 93 ARG A C 1
ATOM 771 O O . ARG A 1 93 ? 3.205 0.888 6.900 1.00 95.94 93 ARG A O 1
ATOM 778 N N . VAL A 1 94 ? 1.158 1.848 6.822 1.00 96.38 94 VAL A N 1
ATOM 779 C CA . VAL A 1 94 ? 1.216 2.191 5.392 1.00 96.38 94 VAL A CA 1
ATOM 780 C C . VAL A 1 94 ? 2.375 3.150 5.143 1.00 96.38 94 VAL A C 1
ATOM 782 O O . VAL A 1 94 ? 3.238 2.864 4.319 1.00 96.38 94 VAL A O 1
ATOM 785 N N . ILE A 1 95 ? 2.454 4.237 5.919 1.00 96.19 95 ILE A N 1
ATOM 786 C CA . ILE A 1 95 ? 3.542 5.210 5.774 1.00 96.19 95 ILE A CA 1
ATOM 787 C C . ILE A 1 95 ? 4.895 4.554 6.048 1.00 96.19 95 ILE A C 1
ATOM 789 O O . ILE A 1 95 ? 5.791 4.668 5.224 1.00 96.19 95 ILE A O 1
ATOM 793 N N . LEU A 1 96 ? 5.041 3.804 7.145 1.00 94.81 96 LEU A N 1
ATOM 794 C CA . LEU A 1 96 ? 6.283 3.097 7.480 1.00 94.81 96 LEU A CA 1
ATOM 795 C C . LEU A 1 96 ? 6.743 2.142 6.372 1.00 94.81 96 LEU A C 1
ATOM 797 O O . LEU A 1 96 ? 7.945 2.032 6.156 1.00 94.81 96 LEU A O 1
ATOM 801 N N . GLY A 1 97 ? 5.820 1.475 5.675 1.00 93.94 97 GLY A N 1
ATOM 802 C CA . GLY A 1 97 ? 6.145 0.648 4.514 1.00 93.94 97 GLY A CA 1
ATOM 803 C C . GLY A 1 97 ? 6.719 1.469 3.358 1.00 93.94 97 GLY A C 1
ATOM 804 O O . GLY A 1 97 ? 7.737 1.095 2.781 1.00 93.94 97 GLY A O 1
ATOM 805 N N . VAL A 1 98 ? 6.148 2.646 3.088 1.00 94.12 98 VAL A N 1
ATOM 806 C CA . VAL A 1 98 ? 6.692 3.598 2.106 1.00 94.12 98 VAL A CA 1
ATOM 807 C C . VAL A 1 98 ? 8.064 4.134 2.543 1.00 94.12 98 VAL A C 1
ATOM 809 O O . VAL A 1 98 ? 8.945 4.305 1.702 1.00 94.12 98 VAL A O 1
ATOM 812 N N . LEU A 1 99 ? 8.310 4.313 3.848 1.00 94.88 99 LEU A N 1
ATOM 813 C CA . LEU A 1 99 ? 9.621 4.723 4.389 1.00 94.88 99 LEU A CA 1
ATOM 814 C C . LEU A 1 99 ? 10.723 3.651 4.245 1.00 94.88 99 LEU A C 1
ATOM 816 O O . LEU A 1 99 ? 11.883 3.905 4.575 1.00 94.88 99 LEU A O 1
ATOM 820 N N . LEU A 1 100 ? 10.402 2.447 3.761 1.00 93.00 100 LEU A N 1
ATOM 821 C CA . LEU A 1 100 ? 11.414 1.454 3.380 1.00 93.00 100 LEU A CA 1
ATOM 822 C C . LEU A 1 100 ? 12.000 1.715 1.985 1.00 93.00 100 LEU A C 1
ATOM 824 O O . LEU A 1 100 ? 12.982 1.072 1.614 1.00 93.00 100 LEU A O 1
ATOM 828 N N . SER A 1 101 ? 11.426 2.655 1.228 1.00 92.62 101 SER A N 1
ATOM 829 C CA . SER A 1 101 ? 11.934 3.070 -0.081 1.00 92.62 101 SER A CA 1
ATOM 830 C C . SER A 1 101 ? 13.335 3.674 0.003 1.00 92.62 101 SER A C 1
ATOM 832 O O . SER A 1 101 ? 13.692 4.379 0.954 1.00 92.62 101 SER A O 1
ATOM 834 N N . VAL A 1 102 ? 14.122 3.414 -1.040 1.00 92.94 102 VAL A N 1
ATOM 835 C CA . VAL A 1 102 ? 15.456 3.987 -1.242 1.00 92.94 102 VAL A CA 1
ATOM 836 C C . VAL A 1 102 ? 15.594 4.480 -2.692 1.00 92.94 102 VAL A C 1
ATOM 838 O O . VAL A 1 102 ? 14.947 3.903 -3.581 1.00 92.94 102 VAL A O 1
ATOM 841 N N . PRO A 1 103 ? 16.375 5.546 -2.954 1.00 92.12 103 PRO A N 1
ATOM 842 C CA . PRO A 1 103 ? 16.472 6.151 -4.286 1.00 92.12 103 PRO A CA 1
ATOM 843 C C . PRO A 1 103 ? 17.072 5.205 -5.336 1.00 92.12 103 PRO A C 1
ATOM 845 O O . PRO A 1 103 ? 16.743 5.304 -6.513 1.00 92.12 103 PRO A O 1
ATOM 848 N N . GLU A 1 104 ? 17.892 4.236 -4.925 1.00 90.25 104 GLU A N 1
ATOM 849 C CA . GLU A 1 104 ? 18.543 3.266 -5.811 1.00 90.25 104 GLU A CA 1
ATOM 850 C C . GLU A 1 104 ? 17.548 2.329 -6.508 1.00 90.25 104 GLU A C 1
ATOM 852 O O . GLU A 1 104 ? 17.811 1.864 -7.617 1.00 90.25 104 GLU A O 1
ATOM 857 N N . VAL A 1 105 ? 16.410 2.041 -5.866 1.00 86.38 105 VAL A N 1
ATOM 858 C CA . VAL A 1 105 ? 15.382 1.113 -6.380 1.00 86.38 105 VAL A CA 1
ATOM 859 C C . VAL A 1 105 ? 14.065 1.802 -6.727 1.00 86.38 105 VAL A C 1
ATOM 861 O O . VAL A 1 105 ? 13.145 1.148 -7.215 1.00 86.38 105 VAL A O 1
ATOM 864 N N . THR A 1 106 ? 13.974 3.113 -6.499 1.00 88.19 106 THR A N 1
ATOM 865 C CA . THR A 1 106 ? 12.769 3.915 -6.745 1.00 88.19 106 THR A CA 1
ATOM 866 C C . THR A 1 106 ? 13.114 5.044 -7.720 1.00 88.19 106 THR A C 1
ATOM 868 O O . THR A 1 106 ? 13.313 6.181 -7.297 1.00 88.19 106 THR A O 1
ATOM 871 N N . PRO A 1 107 ? 13.239 4.742 -9.025 1.00 82.19 107 PRO A N 1
ATOM 872 C CA . PRO A 1 107 ? 13.798 5.687 -9.991 1.00 82.19 107 PRO A CA 1
ATOM 873 C C . PRO A 1 107 ? 12.843 6.829 -10.358 1.00 82.19 107 PRO A C 1
ATOM 875 O O . PRO A 1 107 ? 13.285 7.858 -10.861 1.00 82.19 107 PRO A O 1
ATOM 878 N N . ASP A 1 108 ? 11.541 6.652 -10.139 1.00 85.31 108 ASP A N 1
ATOM 879 C CA . ASP A 1 108 ? 10.508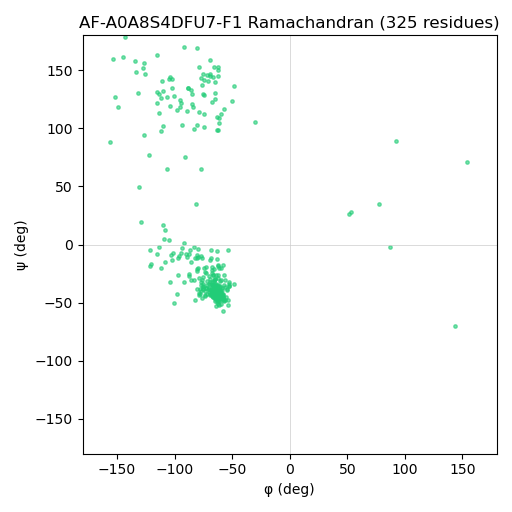 7.573 -10.600 1.00 85.31 108 ASP A CA 1
ATOM 880 C C . ASP A 1 108 ? 9.338 7.686 -9.609 1.00 85.31 108 ASP A C 1
ATOM 882 O O . ASP A 1 108 ? 9.118 6.818 -8.758 1.00 85.31 108 ASP A O 1
ATOM 886 N N . LEU A 1 109 ? 8.558 8.762 -9.750 1.00 87.06 109 LEU A N 1
ATOM 887 C CA . LEU A 1 109 ? 7.396 9.046 -8.905 1.00 87.06 109 LEU A CA 1
ATOM 888 C C . LEU A 1 109 ? 6.331 7.943 -8.990 1.00 87.06 109 LEU A C 1
ATOM 890 O O . LEU A 1 109 ? 5.711 7.596 -7.986 1.00 87.06 109 LEU A O 1
ATOM 894 N N . GLN A 1 110 ? 6.148 7.345 -10.172 1.00 85.56 110 GLN A N 1
ATOM 895 C CA . GLN A 1 110 ? 5.164 6.282 -10.378 1.00 85.56 110 GLN A CA 1
ATOM 896 C C . GLN A 1 110 ? 5.558 5.020 -9.600 1.00 85.56 110 GLN A C 1
ATOM 898 O O . GLN A 1 110 ? 4.695 4.340 -9.050 1.00 85.56 110 GLN A O 1
ATOM 903 N N . SER A 1 111 ? 6.854 4.726 -9.478 1.00 86.31 111 SER A N 1
ATOM 904 C CA . SER A 1 111 ? 7.375 3.645 -8.633 1.00 86.31 111 SER A CA 1
ATOM 905 C C . SER A 1 111 ? 7.047 3.852 -7.151 1.00 86.31 111 SER A C 1
ATOM 907 O O . SER A 1 111 ? 6.660 2.894 -6.477 1.00 86.31 111 SER A O 1
ATOM 909 N N . MET A 1 112 ? 7.109 5.094 -6.657 1.00 87.69 112 MET A N 1
ATOM 910 C CA . MET A 1 112 ? 6.689 5.432 -5.290 1.00 87.69 112 MET A CA 1
ATOM 911 C C . MET A 1 112 ? 5.170 5.272 -5.104 1.00 87.69 112 MET A C 1
ATOM 913 O O . MET A 1 112 ? 4.713 4.723 -4.101 1.00 87.69 112 MET A O 1
ATOM 917 N N . LYS A 1 113 ? 4.374 5.681 -6.099 1.00 90.56 113 LYS A N 1
ATOM 918 C CA . LYS A 1 113 ? 2.910 5.517 -6.095 1.00 90.56 113 LYS A CA 1
ATOM 919 C C . LYS A 1 113 ? 2.492 4.043 -6.105 1.00 90.56 113 LYS A C 1
ATOM 921 O O . LYS A 1 113 ? 1.602 3.658 -5.347 1.00 90.56 113 LYS A O 1
ATOM 926 N N . ARG A 1 114 ? 3.164 3.190 -6.888 1.00 88.56 114 ARG A N 1
ATOM 927 C CA . ARG A 1 114 ? 2.944 1.728 -6.873 1.00 88.56 114 ARG A CA 1
ATOM 928 C C . ARG A 1 114 ? 3.284 1.104 -5.521 1.00 88.56 114 ARG A C 1
ATOM 930 O O . ARG A 1 114 ? 2.529 0.257 -5.046 1.00 88.56 114 ARG A O 1
ATOM 937 N N . LEU A 1 115 ? 4.367 1.555 -4.884 1.00 89.94 115 LEU A N 1
ATOM 938 C CA . LEU A 1 115 ? 4.741 1.119 -3.539 1.00 89.94 115 LEU A CA 1
ATOM 939 C C . LEU A 1 115 ? 3.652 1.481 -2.522 1.00 89.94 115 LEU A C 1
ATOM 941 O O . LEU A 1 115 ? 3.254 0.639 -1.723 1.00 89.94 115 LEU A O 1
ATOM 945 N N . TRP A 1 116 ? 3.112 2.698 -2.584 1.00 95.06 116 TRP A N 1
ATOM 946 C CA . TRP A 1 116 ? 1.996 3.091 -1.724 1.00 95.06 116 TRP A CA 1
ATOM 947 C C . TRP A 1 116 ? 0.763 2.191 -1.914 1.00 95.06 116 TRP A C 1
ATOM 949 O O . TRP A 1 116 ? 0.206 1.711 -0.925 1.00 95.06 116 TRP A O 1
ATOM 959 N N . ILE A 1 117 ? 0.380 1.883 -3.163 1.00 92.00 117 ILE A N 1
ATOM 960 C CA . ILE A 1 117 ? -0.735 0.960 -3.444 1.00 92.00 117 ILE A CA 1
ATOM 961 C C . ILE A 1 117 ? -0.469 -0.414 -2.814 1.00 92.00 117 ILE A C 1
ATOM 963 O O . ILE A 1 117 ? -1.355 -0.974 -2.164 1.00 92.00 117 ILE A O 1
ATOM 967 N N . HIS A 1 118 ? 0.747 -0.944 -2.969 1.00 91.69 118 HIS A N 1
ATOM 968 C CA . HIS A 1 118 ? 1.153 -2.204 -2.349 1.00 91.69 118 HIS A CA 1
ATOM 969 C C . HIS A 1 118 ? 0.997 -2.172 -0.824 1.00 91.69 118 HIS A C 1
ATOM 971 O O . HIS A 1 118 ? 0.402 -3.080 -0.246 1.00 91.69 118 HIS A O 1
ATOM 977 N N . GLU A 1 119 ? 1.479 -1.120 -0.161 1.00 94.12 119 GLU A N 1
ATOM 978 C CA . GLU A 1 119 ? 1.382 -1.009 1.296 1.00 94.12 119 GLU A CA 1
ATOM 979 C C . GLU A 1 119 ? -0.066 -0.880 1.777 1.00 94.12 119 GLU A C 1
ATOM 981 O O . GLU A 1 119 ? -0.437 -1.482 2.788 1.00 94.12 119 GLU A O 1
ATOM 986 N N . CYS A 1 120 ? -0.926 -0.175 1.038 1.00 93.25 120 CYS A N 1
ATOM 987 C CA . CYS A 1 120 ? -2.357 -0.156 1.327 1.00 93.25 120 CYS A CA 1
ATOM 988 C C . CYS A 1 120 ? -2.980 -1.555 1.231 1.00 93.25 120 CYS A C 1
ATOM 990 O O . CYS A 1 120 ? -3.735 -1.954 2.123 1.00 93.25 120 CYS A O 1
ATOM 992 N N . LEU A 1 121 ? -2.654 -2.322 0.187 1.00 89.62 121 LEU A N 1
ATOM 993 C CA . LEU A 1 121 ? -3.137 -3.695 0.038 1.00 89.62 121 LEU A CA 1
ATOM 994 C C . LEU A 1 121 ? -2.637 -4.577 1.188 1.00 89.62 121 LEU A C 1
ATOM 996 O O . LEU A 1 121 ? -3.441 -5.208 1.867 1.00 89.62 121 LEU A O 1
ATOM 1000 N N . ARG A 1 122 ? -1.345 -4.538 1.501 1.00 92.50 122 ARG A N 1
ATOM 1001 C CA . ARG A 1 122 ? -0.758 -5.317 2.595 1.00 92.50 122 ARG A CA 1
ATOM 1002 C C . ARG A 1 122 ? -1.374 -4.989 3.962 1.00 92.50 122 ARG A C 1
ATOM 1004 O O . ARG A 1 122 ? -1.592 -5.867 4.793 1.00 92.50 122 ARG A O 1
ATOM 1011 N N . VAL A 1 123 ? -1.641 -3.716 4.253 1.00 93.06 123 VAL A N 1
ATOM 1012 C CA . VAL A 1 123 ? -2.151 -3.313 5.575 1.00 93.06 123 VAL A CA 1
ATOM 1013 C C . VAL A 1 123 ? -3.649 -3.580 5.725 1.00 93.06 123 VAL A C 1
ATOM 1015 O O . VAL A 1 123 ? -4.078 -4.025 6.800 1.00 93.06 123 VAL A O 1
ATOM 1018 N N . PHE A 1 124 ? -4.433 -3.297 4.679 1.00 91.75 124 PHE A N 1
ATOM 1019 C CA . PHE A 1 124 ? -5.894 -3.371 4.711 1.00 91.75 124 PHE A CA 1
ATOM 1020 C C . PHE A 1 124 ? -6.435 -4.652 4.068 1.00 91.75 124 PHE A C 1
ATOM 1022 O O . PHE A 1 124 ? -7.225 -5.346 4.707 1.00 91.75 124 PHE A O 1
ATOM 1029 N N . SER A 1 125 ? -6.001 -4.988 2.848 1.00 89.50 125 SER A N 1
ATOM 1030 C CA . SER A 1 125 ? -6.524 -6.119 2.064 1.00 89.50 125 SER A CA 1
ATOM 1031 C C . SER A 1 125 ? -6.215 -7.475 2.689 1.00 89.50 125 SER A C 1
ATOM 1033 O O . SER A 1 125 ? -7.077 -8.348 2.660 1.00 89.50 125 SER A O 1
ATOM 1035 N N . ASP A 1 126 ? -5.040 -7.654 3.299 1.00 88.75 126 ASP A N 1
ATOM 1036 C CA . ASP A 1 126 ? -4.643 -8.934 3.913 1.00 88.75 126 ASP A CA 1
ATOM 1037 C C . ASP A 1 126 ? -5.560 -9.358 5.073 1.00 88.75 126 ASP A C 1
ATOM 1039 O O . ASP A 1 126 ? -5.599 -10.528 5.453 1.00 88.75 126 ASP A O 1
ATOM 1043 N N . ARG A 1 127 ? -6.324 -8.419 5.647 1.00 89.75 127 ARG A N 1
ATOM 1044 C CA . ARG A 1 127 ? -7.334 -8.718 6.674 1.00 89.75 127 ARG A CA 1
ATOM 1045 C C . ARG A 1 127 ? -8.680 -9.109 6.085 1.00 89.75 127 ARG A C 1
ATOM 1047 O O . ARG A 1 127 ? -9.523 -9.591 6.829 1.00 89.75 127 ARG A O 1
ATOM 1054 N N . LEU A 1 128 ? -8.923 -8.853 4.803 1.00 87.75 128 LEU A N 1
ATOM 1055 C CA . LEU A 1 128 ? -10.236 -9.019 4.196 1.00 87.75 128 LEU A CA 1
ATOM 1056 C C . LEU A 1 128 ? -10.451 -10.460 3.749 1.00 87.75 128 LEU A C 1
ATOM 1058 O O . LEU A 1 128 ? -9.657 -11.035 3.009 1.00 87.75 128 LEU A O 1
ATOM 1062 N N . VAL A 1 129 ? -11.582 -11.028 4.159 1.00 87.31 129 VAL A N 1
ATOM 1063 C CA . VAL A 1 129 ? -11.953 -12.407 3.815 1.00 87.31 129 VAL A CA 1
ATOM 1064 C C . VAL A 1 129 ? -12.910 -12.427 2.624 1.00 87.31 129 VAL A C 1
ATOM 1066 O O . VAL A 1 129 ? -12.758 -13.231 1.700 1.00 87.31 129 VAL A O 1
ATOM 1069 N N . ALA A 1 130 ? -13.889 -11.520 2.608 1.00 86.62 130 ALA A N 1
ATOM 1070 C CA . ALA A 1 130 ? -14.896 -11.474 1.553 1.00 86.62 130 ALA A CA 1
ATOM 1071 C C . ALA A 1 130 ? -14.310 -10.907 0.248 1.00 86.62 130 ALA A C 1
ATOM 1073 O O . ALA A 1 130 ? -13.490 -9.987 0.266 1.00 86.62 130 ALA A O 1
ATOM 1074 N N . VAL A 1 131 ? -14.715 -11.469 -0.892 1.00 86.12 131 VAL A N 1
ATOM 1075 C CA . VAL A 1 131 ? -14.288 -10.989 -2.222 1.00 86.12 131 VAL A CA 1
ATOM 1076 C C . VAL A 1 131 ? -14.895 -9.612 -2.495 1.00 86.12 131 VAL A C 1
ATOM 1078 O O . VAL A 1 131 ? -14.267 -8.749 -3.097 1.00 86.12 131 VAL A O 1
ATOM 1081 N N . GLU A 1 132 ? -16.104 -9.377 -1.993 1.00 88.31 132 GLU A N 1
ATOM 1082 C CA . GLU A 1 132 ? -16.828 -8.115 -2.107 1.00 88.31 132 GLU A CA 1
ATOM 1083 C C . GLU A 1 132 ? -16.068 -6.981 -1.413 1.00 88.31 132 GLU A C 1
ATOM 1085 O O . GLU A 1 132 ? -15.873 -5.926 -2.013 1.00 88.31 132 GLU A O 1
ATOM 1090 N N . ASP A 1 133 ? -15.566 -7.220 -0.196 1.00 89.81 133 ASP A N 1
ATOM 1091 C CA . ASP A 1 133 ? -14.783 -6.23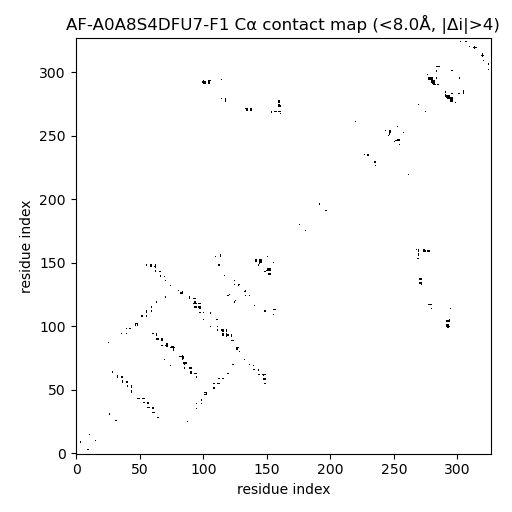1 0.554 1.00 89.81 133 ASP A CA 1
ATOM 1092 C C . ASP A 1 133 ? -13.455 -5.923 -0.157 1.00 89.81 133 ASP A C 1
ATOM 1094 O O . ASP A 1 133 ? -13.021 -4.774 -0.199 1.00 89.81 133 ASP A O 1
ATOM 1098 N N . ARG A 1 134 ? -12.810 -6.942 -0.746 1.00 86.75 134 ARG A N 1
ATOM 1099 C CA . ARG A 1 134 ? -11.552 -6.784 -1.495 1.00 86.75 134 ARG A CA 1
ATOM 1100 C C . ARG A 1 134 ? -11.749 -5.999 -2.788 1.00 86.75 134 ARG A C 1
ATOM 1102 O O . ARG A 1 134 ? -10.978 -5.087 -3.076 1.00 86.75 134 ARG A O 1
ATOM 1109 N N . ARG A 1 135 ? -12.821 -6.284 -3.533 1.00 88.25 135 ARG A N 1
ATOM 1110 C CA . ARG A 1 135 ? -13.226 -5.496 -4.709 1.00 88.25 135 ARG A CA 1
ATOM 1111 C C . ARG A 1 135 ? -13.585 -4.063 -4.337 1.00 88.25 135 ARG A C 1
ATOM 1113 O O . ARG A 1 135 ? -13.202 -3.139 -5.052 1.00 88.25 135 ARG A O 1
ATOM 1120 N N . TRP A 1 136 ? -14.289 -3.874 -3.222 1.00 92.06 136 TRP A N 1
ATOM 1121 C CA . TRP A 1 136 ? -14.599 -2.549 -2.694 1.00 92.06 136 TRP A CA 1
ATOM 1122 C C . TRP A 1 136 ? -13.320 -1.778 -2.351 1.00 92.06 136 TRP A C 1
ATOM 1124 O O . TRP A 1 136 ? -13.178 -0.634 -2.775 1.00 92.06 136 TRP A O 1
ATOM 1134 N N . LEU A 1 137 ? -12.352 -2.411 -1.679 1.00 89.44 137 LEU A N 1
ATOM 1135 C CA . LEU A 1 137 ? -11.071 -1.781 -1.361 1.00 89.44 137 LEU A CA 1
ATOM 1136 C C . LEU A 1 137 ? -10.299 -1.409 -2.634 1.00 89.44 137 LEU A C 1
ATOM 1138 O O . LEU A 1 137 ? -9.777 -0.303 -2.721 1.00 89.44 137 LEU A O 1
ATOM 1142 N N . ALA A 1 138 ? -10.272 -2.279 -3.646 1.00 87.38 138 ALA A N 1
ATOM 1143 C CA . ALA A 1 138 ? -9.652 -1.970 -4.936 1.00 87.38 138 ALA A CA 1
ATOM 1144 C C . ALA A 1 138 ? -10.323 -0.769 -5.632 1.00 87.38 138 ALA A C 1
ATOM 1146 O O . ALA A 1 138 ? -9.644 0.075 -6.214 1.00 87.38 138 ALA A O 1
ATOM 1147 N N . ALA A 1 139 ? -11.651 -0.652 -5.550 1.00 88.62 139 ALA A N 1
ATOM 1148 C CA . ALA A 1 139 ? -12.377 0.514 -6.053 1.00 88.62 139 ALA A CA 1
ATOM 1149 C C . ALA A 1 139 ? -12.088 1.784 -5.231 1.00 88.62 139 ALA A C 1
ATOM 1151 O O . ALA A 1 139 ? -11.918 2.858 -5.806 1.00 88.62 139 ALA A O 1
ATOM 1152 N N . CYS A 1 140 ? -11.980 1.662 -3.906 1.00 92.31 140 CYS A N 1
ATOM 1153 C CA . CYS A 1 140 ? -11.592 2.756 -3.019 1.00 92.31 140 CYS A CA 1
ATOM 1154 C C . CYS A 1 140 ? -10.178 3.259 -3.343 1.00 92.31 140 CYS A C 1
ATOM 1156 O O . CYS A 1 140 ? -9.973 4.466 -3.447 1.00 92.31 140 CYS A O 1
ATOM 1158 N N . LEU A 1 141 ? -9.228 2.346 -3.574 1.00 89.56 141 LEU A N 1
ATOM 1159 C CA . LEU A 1 141 ? -7.867 2.684 -3.985 1.00 89.56 141 LEU A CA 1
ATOM 1160 C C . LEU A 1 141 ? -7.847 3.372 -5.347 1.00 89.56 141 LEU A C 1
ATOM 1162 O O . LEU A 1 141 ? -7.212 4.411 -5.464 1.00 89.56 141 LEU A O 1
ATOM 1166 N N . ARG A 1 142 ? -8.608 2.883 -6.339 1.00 89.44 142 ARG A N 1
ATOM 1167 C CA . ARG A 1 142 ? -8.768 3.592 -7.623 1.00 89.44 142 ARG A CA 1
ATOM 1168 C C . ARG A 1 142 ? -9.221 5.038 -7.435 1.00 89.44 142 ARG A C 1
ATOM 1170 O O . ARG A 1 142 ? -8.647 5.939 -8.041 1.00 89.44 142 ARG A O 1
ATOM 1177 N N . GLY A 1 143 ? -10.248 5.253 -6.611 1.00 89.31 143 GLY A N 1
ATOM 1178 C CA . GLY A 1 143 ? -10.768 6.590 -6.319 1.00 89.31 143 GLY A CA 1
ATOM 1179 C C . GLY A 1 143 ? -9.724 7.485 -5.651 1.00 89.31 143 GLY A C 1
ATOM 1180 O O . GLY A 1 143 ? -9.523 8.621 -6.080 1.00 89.31 143 GLY A O 1
ATOM 1181 N N . ALA A 1 144 ? -9.017 6.958 -4.650 1.00 91.06 144 ALA A N 1
ATOM 1182 C CA . ALA A 1 144 ? -7.960 7.677 -3.946 1.00 91.06 144 ALA A CA 1
ATOM 1183 C C . ALA A 1 144 ? -6.772 8.019 -4.864 1.00 91.06 144 ALA A C 1
ATOM 1185 O O . ALA A 1 144 ? -6.281 9.144 -4.820 1.00 91.06 144 ALA A O 1
ATOM 1186 N N . THR A 1 145 ? -6.351 7.100 -5.740 1.00 87.62 145 THR A N 1
ATOM 1187 C CA . THR A 1 145 ? -5.285 7.347 -6.723 1.00 87.62 145 THR A CA 1
ATOM 1188 C C . THR A 1 145 ? -5.679 8.445 -7.711 1.00 87.62 145 THR A C 1
ATOM 1190 O O . THR A 1 145 ? -4.910 9.377 -7.923 1.00 87.62 145 THR A O 1
ATOM 1193 N N . ALA A 1 146 ? -6.899 8.400 -8.249 1.00 88.19 146 ALA A N 1
ATOM 1194 C CA . ALA A 1 146 ? -7.371 9.425 -9.178 1.00 88.19 146 ALA A CA 1
ATOM 1195 C C . ALA A 1 146 ? -7.504 10.810 -8.514 1.00 88.19 146 ALA A C 1
ATOM 1197 O O . ALA A 1 146 ? -7.216 11.831 -9.135 1.00 88.19 146 ALA A O 1
ATOM 1198 N N . THR A 1 147 ? -7.934 10.847 -7.248 1.00 91.75 147 THR A N 1
ATOM 1199 C CA . THR A 1 147 ? -8.240 12.097 -6.534 1.00 91.75 147 THR A CA 1
ATOM 1200 C C . THR A 1 147 ? -6.991 12.756 -5.956 1.00 91.75 147 THR A C 1
ATOM 1202 O O . THR A 1 147 ? -6.812 13.959 -6.121 1.00 91.75 147 THR A O 1
ATOM 1205 N N . HIS A 1 148 ? -6.141 11.980 -5.277 1.00 92.25 148 HIS A N 1
ATOM 1206 C CA . HIS A 1 148 ? -5.011 12.503 -4.505 1.00 92.25 148 HIS A CA 1
ATOM 1207 C C . HIS A 1 148 ? -3.666 12.316 -5.193 1.00 92.25 148 HIS A C 1
ATOM 1209 O O . HIS A 1 148 ? -2.794 13.145 -4.999 1.00 92.25 148 HIS A O 1
ATOM 1215 N N . LEU A 1 149 ? -3.481 11.244 -5.968 1.00 84.38 149 LEU A N 1
ATOM 1216 C CA . LEU A 1 149 ? -2.220 10.987 -6.673 1.00 84.38 149 LEU A CA 1
ATOM 1217 C C . LEU A 1 149 ? -2.251 11.519 -8.110 1.00 84.38 149 LEU A C 1
ATOM 1219 O O . LEU A 1 149 ? -1.227 11.472 -8.778 1.00 84.38 149 LEU A O 1
ATOM 1223 N N . HIS A 1 150 ? -3.398 11.998 -8.601 1.00 86.25 150 HIS A N 1
ATOM 1224 C CA . HIS A 1 150 ? -3.561 12.545 -9.954 1.00 86.25 150 HIS A CA 1
ATOM 1225 C C . HIS A 1 150 ? -3.089 11.607 -11.080 1.00 86.25 150 HIS A C 1
ATOM 1227 O O . HIS A 1 150 ? -2.710 12.062 -12.157 1.00 86.25 150 HIS A O 1
ATOM 1233 N N . ASP A 1 151 ? -3.136 10.296 -10.837 1.00 78.88 151 ASP A N 1
ATOM 1234 C CA . ASP A 1 151 ? -2.712 9.262 -11.776 1.00 78.88 151 ASP A CA 1
ATOM 1235 C C . ASP A 1 151 ? -3.825 8.235 -11.999 1.00 78.88 151 ASP A C 1
ATOM 1237 O O . ASP A 1 151 ? -4.713 8.038 -11.164 1.00 78.88 151 ASP A O 1
ATOM 1241 N N . ASP A 1 152 ? -3.773 7.560 -13.146 1.00 78.25 152 ASP A N 1
ATOM 1242 C CA . ASP A 1 152 ? -4.695 6.474 -13.454 1.00 78.25 152 ASP A CA 1
ATOM 1243 C C . ASP A 1 152 ? -4.178 5.155 -12.862 1.00 78.25 152 ASP A C 1
ATOM 1245 O O . ASP A 1 152 ? -3.078 4.693 -13.173 1.00 78.25 152 ASP A O 1
ATOM 1249 N N . PHE A 1 153 ? -4.990 4.546 -11.997 1.00 76.38 153 PHE A N 1
ATOM 1250 C CA . PHE A 1 153 ? -4.661 3.305 -11.296 1.00 76.38 153 PHE A CA 1
ATOM 1251 C C . PHE A 1 153 ? -4.405 2.127 -12.245 1.00 76.38 153 PHE A C 1
ATOM 1253 O O . PHE A 1 153 ? -3.503 1.323 -12.005 1.00 76.38 153 PHE A O 1
ATOM 1260 N N . ASP A 1 154 ? -5.195 2.009 -13.314 1.00 75.12 154 ASP A N 1
ATOM 1261 C CA . ASP A 1 154 ? -5.090 0.898 -14.253 1.00 75.12 154 ASP A CA 1
ATOM 1262 C C . ASP A 1 154 ? -3.857 1.073 -15.164 1.00 75.12 154 ASP A C 1
ATOM 1264 O O . ASP A 1 154 ? -3.166 0.099 -15.464 1.00 75.12 154 ASP A O 1
ATOM 1268 N N . VAL A 1 155 ? -3.501 2.313 -15.522 1.00 75.69 155 VAL A N 1
ATOM 1269 C CA . VAL A 1 155 ? -2.248 2.630 -16.235 1.00 75.69 155 VAL A CA 1
ATOM 1270 C C . VAL A 1 155 ? -1.028 2.364 -15.355 1.00 75.69 155 VAL A C 1
ATOM 1272 O O . VAL A 1 155 ? -0.070 1.730 -15.804 1.00 75.69 155 VAL A O 1
ATOM 1275 N N . LEU A 1 156 ? -1.074 2.800 -14.095 1.00 74.12 156 LEU A N 1
ATOM 1276 C CA . LEU A 1 156 ? -0.009 2.603 -13.111 1.00 74.12 156 LEU A CA 1
ATOM 1277 C C . LEU A 1 156 ? 0.381 1.134 -12.953 1.00 74.12 156 LEU A C 1
ATOM 1279 O O . LEU A 1 156 ? 1.555 0.798 -12.813 1.00 74.12 156 LEU A O 1
ATOM 1283 N N . LEU A 1 157 ? -0.616 0.258 -12.986 1.00 76.62 157 LEU A N 1
ATOM 1284 C CA . LEU A 1 157 ? -0.470 -1.166 -12.724 1.00 76.62 157 LEU A CA 1
ATOM 1285 C C . LEU A 1 157 ? -0.653 -2.019 -13.989 1.00 76.62 157 LEU A C 1
ATOM 1287 O O . LEU A 1 157 ? -0.800 -3.239 -13.894 1.00 76.62 157 LEU A O 1
ATOM 1291 N N . ALA A 1 158 ? -0.575 -1.415 -15.181 1.00 69.94 158 ALA A N 1
ATOM 1292 C CA . ALA A 1 158 ? -0.780 -2.096 -16.461 1.00 69.94 158 ALA A CA 1
ATOM 1293 C C . ALA A 1 158 ? 0.102 -3.348 -16.621 1.00 69.94 158 ALA A C 1
ATOM 1295 O O . ALA A 1 158 ? -0.334 -4.352 -17.184 1.00 69.94 158 ALA A O 1
ATOM 1296 N N . ARG A 1 159 ? 1.312 -3.333 -16.040 1.00 72.62 159 ARG A N 1
ATOM 1297 C CA . ARG A 1 159 ? 2.238 -4.479 -15.983 1.00 72.62 159 ARG A CA 1
ATOM 1298 C C . ARG A 1 159 ? 1.597 -5.755 -15.424 1.00 72.62 159 ARG A C 1
ATOM 1300 O O . ARG A 1 159 ? 1.965 -6.848 -15.839 1.00 72.62 159 ARG A O 1
ATOM 1307 N N . LEU A 1 160 ? 0.674 -5.645 -14.471 1.00 69.69 160 LEU A N 1
ATOM 1308 C CA . LEU A 1 160 ? 0.086 -6.804 -13.787 1.00 69.69 160 LEU A CA 1
ATOM 1309 C C . LEU A 1 160 ? -0.890 -7.586 -14.680 1.00 69.69 160 LEU A C 1
ATOM 1311 O O . LEU A 1 160 ? -1.154 -8.765 -14.426 1.00 69.69 160 LEU A O 1
ATOM 1315 N N . THR A 1 161 ? -1.382 -6.945 -15.744 1.00 62.97 161 THR A N 1
ATOM 1316 C CA . THR A 1 161 ? -2.345 -7.516 -16.697 1.00 62.97 161 THR A CA 1
ATOM 1317 C C . THR A 1 161 ? -1.695 -8.380 -17.787 1.00 62.97 161 THR A C 1
ATOM 1319 O O . THR A 1 161 ? -2.407 -8.983 -18.592 1.00 62.97 161 THR A O 1
ATOM 1322 N N . ASP A 1 162 ? -0.357 -8.494 -17.803 1.00 52.97 162 ASP A N 1
ATOM 1323 C CA . ASP A 1 162 ? 0.382 -9.288 -18.791 1.00 52.97 162 ASP A CA 1
ATOM 1324 C C . ASP A 1 162 ? -0.003 -10.778 -18.706 1.00 52.97 162 ASP A C 1
ATOM 1326 O O . ASP A 1 162 ? 0.419 -11.522 -17.817 1.00 52.97 162 ASP A O 1
ATOM 1330 N N . GLN A 1 163 ? -0.800 -11.234 -19.676 1.00 46.12 163 GLN A N 1
ATOM 1331 C CA . GLN A 1 163 ? -0.992 -12.654 -19.952 1.00 46.12 163 GLN A CA 1
ATOM 1332 C C . GLN A 1 163 ? 0.228 -13.212 -20.718 1.00 46.12 163 GLN A C 1
ATOM 1334 O O . GLN A 1 163 ? 0.761 -12.541 -21.607 1.00 46.12 163 GLN A O 1
ATOM 1339 N N . PRO A 1 164 ? 0.659 -14.462 -20.460 1.00 36.12 164 PRO A N 1
ATOM 1340 C CA . PRO A 1 164 ? 1.880 -15.052 -21.034 1.00 36.12 164 PRO A CA 1
ATOM 1341 C C . PRO A 1 164 ? 1.898 -15.222 -22.572 1.00 36.12 164 PRO A C 1
ATOM 1343 O O . PRO A 1 164 ? 2.934 -15.577 -23.132 1.00 36.12 164 PRO A O 1
ATOM 1346 N N . GLY A 1 165 ? 0.805 -14.941 -23.289 1.00 36.59 165 GLY A N 1
ATOM 1347 C CA . GLY A 1 165 ? 0.660 -15.236 -24.722 1.00 36.59 165 GLY A CA 1
ATOM 1348 C C . GLY A 1 165 ? 1.391 -14.319 -25.714 1.00 36.59 165 GLY A C 1
ATOM 1349 O O . GLY A 1 165 ? 1.465 -14.662 -26.891 1.00 36.59 165 GLY A O 1
ATOM 1350 N N . HIS A 1 166 ? 1.939 -13.168 -25.304 1.00 39.72 166 HIS A N 1
ATOM 1351 C CA . HIS A 1 166 ? 2.316 -12.122 -26.276 1.00 39.72 166 HIS A CA 1
ATOM 1352 C C . HIS A 1 166 ? 3.744 -11.561 -26.153 1.00 39.72 166 HIS A C 1
ATOM 1354 O O . HIS A 1 166 ? 4.048 -10.513 -26.726 1.00 39.72 166 HIS A O 1
ATOM 1360 N N . LYS A 1 167 ? 4.671 -12.270 -25.486 1.00 35.06 167 LYS A N 1
ATOM 1361 C CA . LYS A 1 167 ? 6.098 -11.871 -25.457 1.00 35.06 167 LYS A CA 1
ATOM 1362 C C . LYS A 1 167 ? 6.740 -11.869 -26.852 1.00 35.06 167 LYS A C 1
ATOM 1364 O O . LYS A 1 167 ? 7.548 -10.994 -27.159 1.00 35.06 167 LYS A O 1
ATOM 1369 N N . TRP A 1 168 ? 6.352 -12.800 -27.723 1.00 35.88 168 TRP A N 1
ATOM 1370 C CA . TRP A 1 168 ? 6.915 -12.916 -29.070 1.00 35.88 168 TRP A CA 1
ATOM 1371 C C . TRP A 1 168 ? 6.399 -11.838 -30.040 1.00 35.88 168 TRP A C 1
ATOM 1373 O O . TRP A 1 168 ? 7.144 -11.423 -30.925 1.00 35.88 168 TRP A O 1
ATOM 1383 N N . LEU A 1 169 ? 5.186 -11.301 -29.839 1.00 33.56 169 LEU A N 1
ATOM 1384 C CA . LEU A 1 169 ? 4.632 -10.223 -30.671 1.00 33.56 169 LEU A CA 1
ATOM 1385 C C . LEU A 1 169 ? 5.464 -8.933 -30.593 1.00 33.56 169 LEU A C 1
ATOM 1387 O O . LEU A 1 169 ? 5.620 -8.259 -31.609 1.00 33.56 169 LEU A O 1
ATOM 1391 N N . ARG A 1 170 ? 6.051 -8.607 -29.428 1.00 34.44 170 ARG A N 1
ATOM 1392 C CA . ARG A 1 170 ? 6.970 -7.453 -29.285 1.00 34.44 170 ARG A CA 1
ATOM 1393 C C . ARG A 1 170 ? 8.302 -7.671 -30.016 1.00 34.44 170 ARG A C 1
ATOM 1395 O O . ARG A 1 170 ? 8.883 -6.714 -30.525 1.00 34.44 170 ARG A O 1
ATOM 1402 N N . VAL A 1 171 ? 8.774 -8.919 -30.092 1.00 35.84 171 VAL A N 1
ATOM 1403 C CA . VAL A 1 171 ? 9.998 -9.310 -30.822 1.00 35.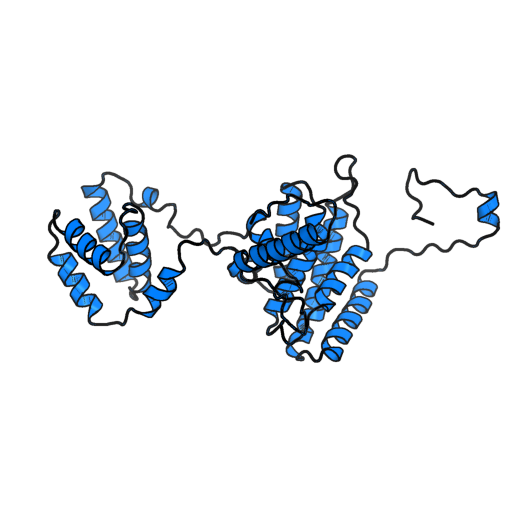84 171 VAL A CA 1
ATOM 1404 C C . VAL A 1 171 ? 9.748 -9.374 -32.334 1.00 35.84 171 VAL A C 1
ATOM 1406 O O . VAL A 1 171 ? 10.631 -9.056 -33.124 1.00 35.84 171 VAL A O 1
ATOM 1409 N N . PHE A 1 172 ? 8.536 -9.743 -32.749 1.00 33.75 172 PHE A N 1
ATOM 1410 C CA . PHE A 1 172 ? 8.127 -9.797 -34.152 1.00 33.75 172 PHE A CA 1
ATOM 1411 C C . PHE A 1 172 ? 7.825 -8.397 -34.714 1.00 33.75 172 PHE A C 1
ATOM 1413 O O . PHE A 1 172 ? 8.251 -8.062 -35.819 1.00 33.75 172 PHE A O 1
ATOM 1420 N N . SER A 1 173 ? 7.176 -7.521 -33.932 1.00 35.22 173 SER A N 1
ATOM 1421 C CA . SER A 1 173 ? 6.865 -6.145 -34.348 1.00 35.22 173 SER A CA 1
ATOM 1422 C C . SER A 1 173 ? 8.104 -5.278 -34.565 1.00 35.22 173 SER A C 1
ATOM 1424 O O . SER A 1 173 ? 8.061 -4.360 -35.385 1.00 35.22 173 SER A O 1
ATOM 1426 N N . SER A 1 174 ? 9.193 -5.558 -33.842 1.00 34.69 174 SER A N 1
ATOM 1427 C CA . SER A 1 174 ? 10.455 -4.816 -33.929 1.00 34.69 174 SER A CA 1
ATOM 1428 C C . SER A 1 174 ? 11.328 -5.218 -35.124 1.00 34.69 174 SER A C 1
ATOM 1430 O O . SER A 1 174 ? 12.277 -4.504 -35.433 1.00 34.69 174 SER A O 1
ATOM 1432 N N . ARG A 1 175 ? 11.002 -6.317 -35.826 1.00 33.59 175 ARG A N 1
ATOM 1433 C CA . ARG A 1 175 ? 11.798 -6.852 -36.949 1.00 33.59 175 ARG A CA 1
ATOM 1434 C C . ARG A 1 175 ? 11.235 -6.574 -38.348 1.00 33.59 175 ARG A C 1
ATOM 1436 O O . ARG A 1 175 ? 11.932 -6.814 -39.324 1.00 33.59 175 ARG A O 1
ATOM 1443 N N . LEU A 1 176 ? 10.012 -6.054 -38.468 1.00 38.88 176 LEU A N 1
ATOM 1444 C CA . LEU A 1 176 ? 9.385 -5.724 -39.758 1.00 38.88 176 LEU A CA 1
ATOM 1445 C C . LEU A 1 176 ? 9.719 -4.284 -40.190 1.00 38.88 176 LEU A C 1
ATOM 1447 O O . LEU A 1 176 ? 9.239 -3.334 -39.559 1.00 38.88 176 LEU A O 1
ATOM 1451 N N . VAL A 1 177 ? 10.454 -4.118 -41.296 1.00 39.47 177 VAL A N 1
ATOM 1452 C CA . VAL A 1 177 ? 10.808 -2.818 -41.910 1.00 39.47 177 VAL A CA 1
ATOM 1453 C C . VAL A 1 177 ? 9.954 -2.571 -43.165 1.00 39.47 177 VAL A C 1
ATOM 1455 O O . VAL A 1 177 ? 9.569 -3.492 -43.875 1.00 39.47 177 VAL A O 1
ATOM 1458 N N . ALA A 1 178 ? 9.570 -1.318 -43.419 1.00 38.12 178 ALA A N 1
ATOM 1459 C CA . ALA A 1 178 ? 8.631 -0.969 -44.486 1.00 38.12 178 ALA A CA 1
ATOM 1460 C C . ALA A 1 178 ? 9.262 -1.035 -45.893 1.00 38.12 178 ALA A C 1
ATOM 1462 O O . ALA A 1 178 ? 10.266 -0.379 -46.145 1.00 38.12 178 ALA A O 1
ATOM 1463 N N . GLY A 1 179 ? 8.608 -1.735 -46.832 1.00 45.16 179 GLY A N 1
ATOM 1464 C CA . GLY A 1 179 ? 8.878 -1.610 -48.274 1.00 45.16 179 GLY A CA 1
ATOM 1465 C C . GLY A 1 179 ? 8.764 -2.919 -49.055 1.00 45.16 179 GLY A C 1
ATOM 1466 O O . GLY A 1 179 ? 7.823 -3.099 -49.829 1.00 45.16 179 GLY A O 1
ATOM 1467 N N . GLU A 1 180 ? 9.699 -3.840 -48.842 1.00 43.44 180 GLU A N 1
ATOM 1468 C CA . GLU A 1 180 ? 9.799 -5.093 -49.610 1.00 43.44 180 GLU A CA 1
ATOM 1469 C C . GLU A 1 180 ? 8.779 -6.145 -49.150 1.00 43.44 180 GLU A C 1
ATOM 1471 O O . GLU A 1 180 ? 8.098 -6.757 -49.980 1.00 43.44 180 GLU A O 1
ATOM 1476 N N . ASP A 1 181 ? 8.535 -6.227 -47.839 1.00 40.69 181 ASP A N 1
ATOM 1477 C CA . ASP A 1 181 ? 7.584 -7.170 -47.239 1.00 40.69 181 ASP A CA 1
ATOM 1478 C C . ASP A 1 181 ? 6.137 -6.943 -47.713 1.00 40.69 181 ASP A C 1
ATOM 1480 O O . ASP A 1 181 ? 5.363 -7.888 -47.835 1.00 40.69 181 ASP A O 1
ATOM 1484 N N . ARG A 1 182 ? 5.764 -5.703 -48.076 1.00 40.50 182 ARG A N 1
ATOM 1485 C CA . ARG A 1 182 ? 4.421 -5.360 -48.596 1.00 40.50 182 ARG A CA 1
ATOM 1486 C C . ARG A 1 182 ? 4.157 -5.916 -49.995 1.00 40.50 182 ARG A C 1
ATOM 1488 O O . ARG A 1 182 ? 3.034 -6.327 -50.285 1.00 40.50 182 ARG A O 1
ATOM 1495 N N . ARG A 1 183 ? 5.159 -5.906 -50.881 1.00 44.78 183 ARG A N 1
ATOM 1496 C CA . ARG A 1 183 ? 5.013 -6.424 -52.253 1.00 44.78 183 ARG A CA 1
ATOM 1497 C C . ARG A 1 183 ? 5.005 -7.942 -52.269 1.00 44.78 183 ARG A C 1
ATOM 1499 O O . ARG A 1 183 ? 4.210 -8.518 -53.008 1.00 44.78 183 ARG A O 1
ATOM 1506 N N . TRP A 1 184 ? 5.831 -8.555 -51.428 1.00 43.59 184 TRP A N 1
ATOM 1507 C CA . TRP A 1 184 ? 5.871 -10.000 -51.252 1.00 43.59 184 TRP A CA 1
ATOM 1508 C C . TRP A 1 184 ? 4.545 -10.535 -50.690 1.00 43.59 184 TRP A C 1
ATOM 1510 O O . TRP A 1 184 ? 3.924 -11.386 -51.323 1.00 43.59 184 TRP A O 1
ATOM 1520 N N . LEU A 1 185 ? 4.008 -9.940 -49.615 1.00 42.22 185 LEU A N 1
ATOM 1521 C CA . LEU A 1 185 ? 2.721 -10.367 -49.042 1.00 42.22 185 LEU A CA 1
ATOM 1522 C C . LEU A 1 185 ? 1.543 -10.177 -50.011 1.00 42.22 185 LEU A C 1
ATOM 1524 O O . LEU A 1 185 ? 0.668 -11.034 -50.118 1.00 42.22 185 LEU A O 1
ATOM 1528 N N . ALA A 1 186 ? 1.533 -9.071 -50.761 1.00 43.03 186 ALA A N 1
ATOM 1529 C CA . ALA A 1 186 ? 0.518 -8.814 -51.779 1.00 43.03 186 ALA A CA 1
ATOM 1530 C C . ALA A 1 186 ? 0.656 -9.739 -53.004 1.00 43.03 186 ALA A C 1
ATOM 1532 O O . ALA A 1 186 ? -0.330 -10.002 -53.688 1.00 43.03 186 ALA A O 1
ATOM 1533 N N . ALA A 1 187 ? 1.859 -10.228 -53.318 1.00 44.66 187 ALA A N 1
ATOM 1534 C CA . ALA A 1 187 ? 2.073 -11.243 -54.349 1.00 44.66 187 ALA A CA 1
ATOM 1535 C C . ALA A 1 187 ? 1.600 -12.630 -53.879 1.00 44.66 187 ALA A C 1
ATOM 1537 O O . ALA A 1 187 ? 0.875 -13.292 -54.619 1.00 44.66 187 ALA A O 1
ATOM 1538 N N . CYS A 1 188 ? 1.900 -13.016 -52.632 1.00 40.66 188 CYS A N 1
ATOM 1539 C CA . CYS A 1 188 ? 1.413 -14.256 -52.018 1.00 40.66 188 CYS A CA 1
ATOM 1540 C C . CYS A 1 188 ? -0.123 -14.308 -51.959 1.00 40.66 188 CYS A C 1
ATOM 1542 O O . CYS A 1 188 ? -0.725 -15.303 -52.351 1.00 40.66 188 CYS A O 1
ATOM 1544 N N . LEU A 1 189 ? -0.778 -13.211 -51.564 1.00 40.16 189 LEU A N 1
ATOM 1545 C CA . LEU A 1 189 ? -2.243 -13.145 -51.476 1.00 40.16 189 LEU A CA 1
ATOM 1546 C C . LEU A 1 189 ? -2.949 -13.080 -52.841 1.00 40.16 189 LEU A C 1
ATOM 1548 O O . LEU A 1 189 ? -4.105 -13.483 -52.943 1.00 40.16 189 LEU A O 1
ATOM 1552 N N . ARG A 1 190 ? -2.278 -12.602 -53.898 1.00 40.12 190 ARG A N 1
ATOM 1553 C CA . ARG A 1 190 ? -2.827 -12.593 -55.269 1.00 40.12 190 ARG A CA 1
ATOM 1554 C C . ARG A 1 190 ? -2.704 -13.942 -55.984 1.00 40.12 190 ARG A C 1
ATOM 1556 O O . ARG A 1 190 ? -3.466 -14.187 -56.912 1.00 40.12 190 ARG A O 1
ATOM 1563 N N . GLY A 1 191 ? -1.767 -14.797 -55.570 1.00 39.81 191 GLY A N 1
ATOM 1564 C CA . GLY A 1 191 ? -1.532 -16.115 -56.173 1.00 39.81 191 GLY A CA 1
ATOM 1565 C C . GLY A 1 191 ? -2.217 -17.288 -55.464 1.00 39.81 191 GLY A C 1
ATOM 1566 O O . GLY A 1 191 ? -2.226 -18.399 -55.996 1.00 39.81 191 GLY A O 1
ATOM 1567 N N . ALA A 1 192 ? -2.789 -17.075 -54.278 1.00 35.16 192 ALA A N 1
ATOM 1568 C CA . ALA A 1 192 ? -3.285 -18.168 -53.455 1.00 35.16 192 ALA A CA 1
ATOM 1569 C C . ALA A 1 192 ? -4.698 -18.615 -53.870 1.00 35.16 192 ALA A C 1
ATOM 1571 O O . ALA A 1 192 ? -5.715 -18.025 -53.502 1.00 35.16 192 ALA A O 1
ATOM 1572 N N . THR A 1 193 ? -4.761 -19.701 -54.638 1.00 34.09 193 THR A N 1
ATOM 1573 C CA . THR A 1 193 ? -5.983 -20.495 -54.815 1.00 34.09 193 THR A CA 1
ATOM 1574 C C . THR A 1 193 ? -6.194 -21.405 -53.602 1.00 34.09 193 THR A C 1
ATOM 1576 O O . THR A 1 193 ? -5.240 -21.757 -52.907 1.00 34.09 193 THR A O 1
ATOM 1579 N N . ALA A 1 194 ? -7.461 -21.744 -53.335 1.00 36.66 194 ALA A N 1
ATOM 1580 C CA . ALA A 1 194 ? -8.010 -22.267 -52.074 1.00 36.66 194 ALA A CA 1
ATOM 1581 C C . ALA A 1 194 ? -7.338 -23.517 -51.462 1.00 36.66 194 ALA A C 1
ATOM 1583 O O . ALA A 1 194 ? -7.695 -23.906 -50.356 1.00 36.66 194 ALA A O 1
ATOM 1584 N N . THR A 1 195 ? -6.369 -24.131 -52.135 1.00 37.56 195 THR A N 1
ATOM 1585 C CA . THR A 1 195 ? -5.644 -25.314 -51.663 1.00 37.56 195 THR A CA 1
ATOM 1586 C C . THR A 1 195 ? -4.195 -25.050 -51.248 1.00 37.56 195 THR A C 1
ATOM 1588 O O . THR A 1 195 ? -3.642 -25.880 -50.546 1.00 37.56 195 THR A O 1
ATOM 1591 N N . ARG A 1 196 ? -3.578 -23.910 -51.601 1.00 38.91 196 ARG A N 1
ATOM 1592 C CA . ARG A 1 196 ? -2.145 -23.649 -51.315 1.00 38.91 196 ARG A CA 1
ATOM 1593 C C . ARG A 1 196 ? -1.851 -22.722 -50.143 1.00 38.91 196 ARG A C 1
ATOM 1595 O O . ARG A 1 196 ? -0.728 -22.684 -49.663 1.00 38.91 196 ARG A O 1
ATOM 1602 N N . LEU A 1 197 ? -2.854 -22.004 -49.644 1.00 37.88 197 LEU A N 1
ATOM 1603 C CA . LEU A 1 197 ? -2.671 -21.080 -48.519 1.00 37.88 197 LEU A CA 1
ATOM 1604 C C . LEU A 1 197 ? -2.335 -21.816 -47.214 1.00 37.88 197 LEU A C 1
ATOM 1606 O O . LEU A 1 197 ? -1.678 -21.245 -46.358 1.00 37.88 197 LEU A O 1
ATOM 1610 N N . HIS A 1 198 ? -2.754 -23.076 -47.073 1.00 36.06 198 HIS A N 1
ATOM 1611 C CA . HIS A 1 198 ? -2.388 -23.908 -45.929 1.00 36.06 198 HIS A CA 1
ATOM 1612 C C . HIS A 1 198 ? -0.943 -24.426 -46.059 1.00 36.06 198 HIS A C 1
ATOM 1614 O O . HIS A 1 198 ? -0.158 -24.258 -45.132 1.00 36.06 198 HIS A O 1
ATOM 1620 N N . ASP A 1 199 ? -0.567 -24.926 -47.242 1.00 36.72 199 ASP A N 1
ATOM 1621 C CA . ASP A 1 199 ? 0.770 -25.473 -47.520 1.00 36.72 199 ASP A CA 1
ATOM 1622 C C . ASP A 1 199 ? 1.877 -24.400 -47.481 1.00 36.72 199 ASP A C 1
ATOM 1624 O O . ASP A 1 199 ? 2.946 -24.626 -46.914 1.00 36.72 199 ASP A O 1
ATOM 1628 N N . ASP A 1 200 ? 1.623 -23.202 -48.021 1.00 41.69 200 ASP A N 1
ATOM 1629 C CA . ASP A 1 200 ? 2.583 -22.086 -47.991 1.00 41.69 200 ASP A CA 1
ATOM 1630 C C . ASP A 1 200 ? 2.772 -21.530 -46.566 1.00 41.69 200 ASP A C 1
ATOM 1632 O O . ASP A 1 200 ? 3.856 -21.057 -46.212 1.00 41.69 200 ASP A O 1
ATOM 1636 N N . PHE A 1 201 ? 1.739 -21.624 -45.719 1.00 39.94 201 PHE A N 1
ATOM 1637 C CA . PHE A 1 201 ? 1.829 -21.303 -44.294 1.00 39.94 201 PHE A CA 1
ATOM 1638 C C . PHE A 1 201 ? 2.558 -22.387 -43.501 1.00 39.94 201 PHE A C 1
ATOM 1640 O O . PHE A 1 201 ? 3.326 -22.042 -42.607 1.00 39.94 201 PHE A O 1
ATOM 1647 N N . ASP A 1 202 ? 2.376 -23.665 -43.838 1.00 36.59 202 ASP A N 1
ATOM 1648 C CA . ASP A 1 202 ? 3.079 -24.788 -43.213 1.00 36.59 202 ASP A CA 1
ATOM 1649 C C . ASP A 1 202 ? 4.592 -24.750 -43.526 1.00 36.59 202 ASP A C 1
ATOM 1651 O O . ASP A 1 202 ? 5.405 -25.009 -42.640 1.00 36.59 202 ASP A O 1
ATOM 1655 N N . VAL A 1 203 ? 5.004 -24.303 -44.723 1.00 42.78 203 VAL A N 1
ATOM 1656 C CA . VAL A 1 203 ? 6.422 -24.027 -45.062 1.00 42.78 203 VAL A CA 1
ATOM 1657 C C . VAL A 1 203 ? 7.000 -22.866 -44.236 1.00 42.78 203 VAL A C 1
ATOM 1659 O O . VAL A 1 203 ? 8.173 -22.887 -43.848 1.00 42.78 203 VAL A O 1
ATOM 1662 N N . LEU A 1 204 ? 6.182 -21.853 -43.941 1.00 40.03 204 LEU A N 1
ATOM 1663 C CA . LEU A 1 204 ? 6.560 -20.688 -43.137 1.00 40.03 204 LEU A CA 1
ATOM 1664 C C . LEU A 1 204 ? 6.632 -21.035 -41.635 1.00 40.03 204 LEU A C 1
ATOM 1666 O O . LEU A 1 204 ? 7.540 -20.572 -40.944 1.00 40.03 204 LEU A O 1
ATOM 1670 N N . LEU A 1 205 ? 5.744 -21.919 -41.161 1.00 37.78 205 LEU A N 1
ATOM 1671 C CA . LEU A 1 205 ? 5.734 -22.502 -39.813 1.00 37.78 205 LEU A CA 1
ATOM 1672 C C . LEU A 1 205 ? 6.917 -23.461 -39.594 1.00 37.78 205 LEU A C 1
ATOM 1674 O O . LEU A 1 205 ? 7.581 -23.388 -38.562 1.00 37.78 205 LEU A O 1
ATOM 1678 N N . ALA A 1 206 ? 7.229 -24.312 -40.578 1.00 38.59 206 ALA A N 1
ATOM 1679 C CA . ALA A 1 206 ? 8.326 -25.283 -40.523 1.00 38.59 206 ALA A CA 1
ATOM 1680 C C . ALA A 1 206 ? 9.719 -24.627 -40.517 1.00 38.59 206 ALA A C 1
ATOM 1682 O O . ALA A 1 206 ? 10.675 -25.204 -40.008 1.00 38.59 206 ALA A O 1
ATOM 1683 N N . ARG A 1 207 ? 9.852 -23.404 -41.052 1.00 35.16 207 ARG A N 1
ATOM 1684 C CA . ARG A 1 207 ? 11.093 -22.614 -40.958 1.00 35.16 207 ARG A CA 1
ATOM 1685 C C . ARG A 1 207 ? 11.272 -21.883 -39.626 1.00 35.16 207 ARG A C 1
ATOM 1687 O O . ARG A 1 207 ? 12.395 -21.489 -39.323 1.00 35.16 207 ARG A O 1
ATOM 1694 N N . LEU A 1 208 ? 10.197 -21.655 -38.869 1.00 35.12 208 LEU A N 1
ATOM 1695 C CA . LEU A 1 208 ? 10.211 -20.813 -37.665 1.00 35.12 208 LEU A CA 1
ATOM 1696 C C . LEU A 1 208 ? 9.996 -21.587 -36.358 1.00 35.12 208 LEU A C 1
ATOM 1698 O O . LEU A 1 208 ? 10.374 -21.087 -35.302 1.00 35.12 208 LEU A O 1
ATOM 1702 N N . THR A 1 209 ? 9.434 -22.793 -36.408 1.00 34.78 209 THR A N 1
ATOM 1703 C CA . THR A 1 209 ? 9.083 -23.581 -35.219 1.00 34.78 209 THR A CA 1
ATOM 1704 C C . THR A 1 209 ? 9.181 -25.076 -35.504 1.00 34.78 209 THR A C 1
ATOM 1706 O O . THR A 1 209 ? 8.425 -25.605 -36.311 1.00 34.78 209 THR A O 1
ATOM 1709 N N . ASP A 1 210 ? 10.065 -25.771 -34.790 1.00 33.91 210 ASP A N 1
ATOM 1710 C CA . ASP A 1 210 ? 10.229 -27.231 -34.847 1.00 33.91 210 ASP A CA 1
ATOM 1711 C C . ASP A 1 210 ? 9.194 -27.986 -33.983 1.00 33.91 210 ASP A C 1
ATOM 1713 O O . ASP A 1 210 ? 9.523 -28.981 -33.351 1.00 33.91 210 ASP A O 1
ATOM 1717 N N . GLN A 1 211 ? 7.945 -27.507 -33.872 1.00 33.22 211 GLN A N 1
ATOM 1718 C CA . GLN A 1 211 ? 6.875 -28.218 -33.148 1.00 33.22 211 GLN A CA 1
ATOM 1719 C C . GLN A 1 211 ? 5.473 -27.893 -33.713 1.00 33.22 211 GLN A C 1
ATOM 1721 O O . GLN A 1 211 ? 5.106 -26.716 -33.786 1.00 33.22 211 GLN A O 1
ATOM 1726 N N . PRO A 1 212 ? 4.651 -28.901 -34.075 1.00 33.03 212 PRO A N 1
ATOM 1727 C CA . PRO A 1 212 ? 3.328 -28.691 -34.652 1.00 33.03 212 PRO A CA 1
ATOM 1728 C C . PRO A 1 212 ? 2.218 -28.740 -33.591 1.00 33.03 212 PRO A C 1
ATOM 1730 O O . PRO A 1 212 ? 2.021 -29.762 -32.938 1.00 33.03 212 PRO A O 1
ATOM 1733 N N . GLY A 1 213 ? 1.401 -27.683 -33.500 1.00 36.72 213 GLY A N 1
ATOM 1734 C CA . GLY A 1 213 ? 0.067 -27.823 -32.906 1.00 36.72 213 GLY A CA 1
ATOM 1735 C C . GLY A 1 213 ? -0.562 -26.587 -32.278 1.00 36.72 213 GLY A C 1
ATOM 1736 O O . GLY A 1 213 ? -0.762 -26.595 -31.079 1.00 36.72 213 GLY A O 1
ATOM 1737 N N . HIS A 1 214 ? -0.979 -25.584 -33.062 1.00 37.25 214 HIS A N 1
ATOM 1738 C CA . HIS A 1 214 ? -2.040 -24.636 -32.663 1.00 37.25 214 HIS A CA 1
ATOM 1739 C C . HIS A 1 214 ? -2.700 -24.018 -33.915 1.00 37.25 214 HIS A C 1
ATOM 1741 O O . HIS A 1 214 ? -2.273 -22.987 -34.423 1.00 37.25 214 HIS A O 1
ATOM 1747 N N . LYS A 1 215 ? -3.744 -24.675 -34.448 1.00 38.59 215 LYS A N 1
ATOM 1748 C CA . LYS A 1 215 ? -4.351 -24.366 -35.764 1.00 38.59 215 LYS A CA 1
ATOM 1749 C C . LYS A 1 215 ? -5.531 -23.369 -35.764 1.00 38.59 215 LYS A C 1
ATOM 1751 O O . LYS A 1 215 ? -6.050 -23.084 -36.833 1.00 38.59 215 LYS A O 1
ATOM 1756 N N . SER A 1 216 ? -5.959 -22.796 -34.633 1.00 35.78 216 SER A N 1
ATOM 1757 C CA . SER A 1 216 ? -7.129 -21.878 -34.600 1.00 35.78 216 SER A CA 1
ATOM 1758 C C . SER A 1 216 ? -6.860 -20.461 -34.075 1.00 35.78 216 SER A C 1
ATOM 1760 O O . SER A 1 216 ? -7.744 -19.612 -34.133 1.00 35.78 216 SER A O 1
ATOM 1762 N N . LEU A 1 217 ? -5.645 -20.175 -33.600 1.00 40.41 217 LEU A N 1
ATOM 1763 C CA . LEU A 1 217 ? -5.280 -18.889 -32.978 1.00 40.41 217 LEU A CA 1
ATOM 1764 C C . LEU A 1 217 ? -4.589 -17.906 -33.942 1.00 40.41 217 LEU A C 1
ATOM 1766 O O . LEU A 1 217 ? -4.458 -16.724 -33.633 1.00 40.41 217 LEU A O 1
ATOM 1770 N N . LEU A 1 218 ? -4.177 -18.369 -35.126 1.00 40.84 218 LEU A N 1
ATOM 1771 C CA . LEU A 1 218 ? -3.311 -17.610 -36.037 1.00 40.84 218 LEU A CA 1
ATOM 1772 C C . LEU A 1 218 ? -4.070 -16.649 -36.965 1.00 40.84 218 LEU A C 1
ATOM 1774 O O . LEU A 1 218 ? -3.561 -15.575 -37.283 1.00 40.84 218 LEU A O 1
ATOM 1778 N N . THR A 1 219 ? -5.310 -16.969 -37.347 1.00 40.62 219 THR A N 1
ATOM 1779 C CA . THR A 1 219 ? -6.172 -16.060 -38.132 1.00 40.62 219 THR A CA 1
ATOM 1780 C C . THR A 1 219 ? -6.547 -14.799 -37.346 1.00 40.62 219 THR A C 1
ATOM 1782 O O . THR A 1 219 ? -6.676 -13.717 -37.918 1.00 40.62 219 THR A O 1
ATOM 1785 N N . HIS A 1 220 ? -6.653 -14.932 -36.025 1.00 41.19 220 HIS A N 1
ATOM 1786 C CA . HIS A 1 220 ? -6.987 -13.885 -35.061 1.00 41.19 220 HIS A CA 1
ATOM 1787 C C . HIS A 1 220 ? -5.839 -12.879 -34.852 1.00 41.19 220 HIS A C 1
ATOM 1789 O O . HIS A 1 220 ? -6.055 -11.672 -34.752 1.00 41.19 220 HIS A O 1
ATOM 1795 N N . GLU A 1 221 ? -4.593 -13.349 -34.849 1.00 40.56 221 GLU A N 1
ATOM 1796 C CA . GLU A 1 221 ? -3.422 -12.485 -34.675 1.00 40.56 221 GLU A CA 1
ATOM 1797 C C . GLU A 1 221 ? -2.947 -11.811 -35.962 1.00 40.56 221 GLU A C 1
ATOM 1799 O O . GLU A 1 221 ? -2.465 -10.676 -35.919 1.00 40.56 221 GLU A O 1
ATOM 1804 N N . TRP A 1 222 ? -3.149 -12.461 -37.111 1.00 42.38 222 TRP A N 1
ATOM 1805 C CA . TRP A 1 222 ? -2.874 -11.862 -38.417 1.00 42.38 222 TRP A CA 1
ATOM 1806 C C . TRP A 1 222 ? -3.625 -10.535 -38.594 1.00 42.38 222 TRP A C 1
ATOM 1808 O O . TRP A 1 222 ? -3.050 -9.518 -38.978 1.00 42.38 222 TRP A O 1
ATOM 1818 N N . LEU A 1 223 ? -4.902 -10.506 -38.223 1.00 39.19 223 LEU A N 1
ATOM 1819 C CA . LEU A 1 223 ? -5.764 -9.330 -38.344 1.00 39.19 223 LEU A CA 1
ATOM 1820 C C . LEU A 1 223 ? -5.339 -8.163 -37.436 1.00 39.19 223 LEU A C 1
ATOM 1822 O O . LEU A 1 223 ? -5.380 -7.004 -37.857 1.00 39.19 223 LEU A O 1
ATOM 1826 N N . ARG A 1 224 ? -4.864 -8.456 -36.219 1.00 42.09 224 ARG A N 1
ATOM 1827 C CA . ARG A 1 224 ? -4.416 -7.438 -35.253 1.00 42.09 224 ARG A CA 1
ATOM 1828 C C . ARG A 1 224 ? -3.082 -6.799 -35.658 1.00 42.09 224 ARG A C 1
ATOM 1830 O O . ARG A 1 224 ? -2.901 -5.592 -35.496 1.00 42.09 224 ARG A O 1
ATOM 1837 N N . VAL A 1 225 ? -2.162 -7.589 -36.216 1.00 41.88 225 VAL A N 1
ATOM 1838 C CA . VAL A 1 225 ? -0.814 -7.135 -36.608 1.00 41.88 225 VAL A CA 1
ATOM 1839 C C . VAL A 1 225 ? -0.831 -6.340 -37.919 1.00 41.88 225 VAL A C 1
ATOM 1841 O O . VAL A 1 225 ? -0.102 -5.356 -38.043 1.00 41.88 225 VAL A O 1
ATOM 1844 N N . PHE A 1 226 ? -1.696 -6.692 -38.877 1.00 38.88 226 PHE A N 1
ATOM 1845 C CA . PHE A 1 226 ? -1.818 -5.939 -40.133 1.00 38.88 226 PHE A CA 1
ATOM 1846 C C . PHE A 1 226 ? -2.648 -4.649 -39.999 1.00 38.88 226 PHE A C 1
ATOM 1848 O O . PHE A 1 226 ? -2.355 -3.669 -40.687 1.00 38.88 226 PHE A O 1
ATOM 1855 N N . SER A 1 227 ? -3.619 -4.600 -39.075 1.00 36.91 227 SER A N 1
ATOM 1856 C CA . SER A 1 227 ? -4.461 -3.416 -38.810 1.00 36.91 227 SER A CA 1
ATOM 1857 C C . SER A 1 227 ? -3.656 -2.192 -38.339 1.00 36.91 227 SER A C 1
ATOM 1859 O O . SER A 1 227 ? -3.893 -1.067 -38.788 1.00 36.91 227 SER A O 1
ATOM 1861 N N . SER A 1 228 ? -2.640 -2.401 -37.496 1.00 38.53 228 SER A N 1
ATOM 1862 C CA . SER A 1 228 ? -1.846 -1.313 -36.908 1.00 38.53 228 SER A CA 1
ATOM 1863 C C . SER A 1 228 ? -0.813 -0.690 -37.859 1.00 38.53 228 SER A C 1
ATOM 1865 O O . SER A 1 228 ? -0.271 0.370 -37.552 1.00 38.53 228 SER A O 1
ATOM 1867 N N . ARG A 1 229 ? -0.568 -1.283 -39.040 1.00 38.53 229 ARG A N 1
ATOM 1868 C CA . ARG A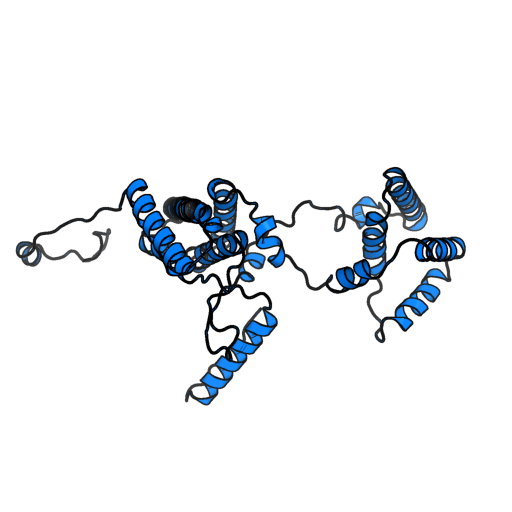 1 229 ? 0.381 -0.770 -40.054 1.00 38.53 229 ARG A CA 1
ATOM 1869 C C . ARG A 1 229 ? -0.279 -0.199 -41.321 1.00 38.53 229 ARG A C 1
ATOM 1871 O O . ARG A 1 229 ? 0.428 0.201 -42.254 1.00 38.53 229 ARG A O 1
ATOM 1878 N N . LEU A 1 230 ? -1.611 -0.124 -41.355 1.00 40.12 230 LEU A N 1
ATOM 1879 C CA . LEU A 1 230 ? -2.388 0.610 -42.361 1.00 40.12 230 LEU A CA 1
ATOM 1880 C C . LEU A 1 230 ? -2.668 2.014 -41.801 1.00 40.12 230 LEU A C 1
ATOM 1882 O O . LEU A 1 230 ? -3.467 2.184 -40.875 1.00 40.12 230 LEU A O 1
ATOM 1886 N N . VAL A 1 231 ? -1.918 3.005 -42.289 1.00 42.84 231 VAL A N 1
ATOM 1887 C CA . VAL A 1 231 ? -1.874 4.377 -41.742 1.00 42.84 231 VAL A CA 1
ATOM 1888 C C . VAL A 1 231 ? -2.959 5.285 -42.352 1.00 42.84 231 VAL A C 1
ATOM 1890 O O . VAL A 1 231 ? -3.213 6.362 -41.826 1.00 42.84 231 VAL A O 1
ATOM 1893 N N . ALA A 1 232 ? -3.684 4.843 -43.385 1.00 44.56 232 ALA A N 1
ATOM 1894 C CA . ALA A 1 232 ? -4.824 5.575 -43.938 1.00 44.56 232 ALA A CA 1
ATOM 1895 C C . ALA A 1 232 ? -6.161 4.963 -43.478 1.00 44.56 232 ALA A C 1
ATOM 1897 O O . ALA A 1 232 ? -6.356 3.747 -43.516 1.00 44.56 232 ALA A O 1
ATOM 1898 N N . GLY A 1 233 ? -7.112 5.806 -43.058 1.00 39.88 233 GLY A N 1
ATOM 1899 C CA . GLY A 1 233 ? -8.449 5.372 -42.622 1.00 39.88 233 GLY A CA 1
ATOM 1900 C C . GLY A 1 233 ? -9.255 4.625 -43.698 1.00 39.88 233 GLY A C 1
ATOM 1901 O O . GLY A 1 233 ? -10.169 3.873 -43.361 1.00 39.88 233 GLY A O 1
ATOM 1902 N N . GLU A 1 234 ? -8.895 4.782 -44.973 1.00 40.50 234 GLU A N 1
ATOM 1903 C CA . GLU A 1 234 ? -9.487 4.069 -46.112 1.00 40.50 234 GLU A CA 1
ATOM 1904 C C . GLU A 1 234 ? -9.009 2.612 -46.209 1.00 40.50 234 GLU A C 1
ATOM 1906 O O . GLU A 1 234 ? -9.825 1.719 -46.427 1.00 40.50 234 GLU A O 1
ATOM 1911 N N . ASP A 1 235 ? -7.733 2.340 -45.923 1.00 40.31 235 ASP A N 1
ATOM 1912 C CA . ASP A 1 235 ? -7.141 0.997 -45.996 1.00 40.31 235 ASP A CA 1
ATOM 1913 C C . ASP A 1 235 ? -7.707 0.047 -44.930 1.00 40.31 235 ASP A C 1
ATOM 1915 O O . ASP A 1 235 ? -7.928 -1.141 -45.178 1.00 40.31 235 ASP A O 1
ATOM 1919 N N . ARG A 1 236 ? -7.994 0.577 -43.734 1.00 43.28 236 ARG A N 1
ATOM 1920 C CA . ARG A 1 236 ? -8.633 -0.182 -42.645 1.00 43.28 236 ARG A CA 1
ATOM 1921 C C . ARG A 1 236 ? -10.075 -0.540 -42.985 1.00 43.28 236 ARG A C 1
ATOM 1923 O O . ARG A 1 236 ? -10.521 -1.646 -42.690 1.00 43.28 236 ARG A O 1
ATOM 1930 N N . ARG A 1 237 ? -10.796 0.384 -43.631 1.00 43.38 237 ARG A N 1
ATOM 1931 C CA . ARG A 1 237 ? -12.169 0.160 -44.106 1.00 43.38 237 ARG A CA 1
ATOM 1932 C C . ARG A 1 237 ? -12.196 -0.820 -45.274 1.00 43.38 237 ARG A C 1
ATOM 1934 O O . ARG A 1 237 ? -13.066 -1.684 -45.291 1.00 43.38 237 ARG A O 1
ATOM 1941 N N . TRP A 1 238 ? -11.229 -0.739 -46.188 1.00 50.06 238 TRP A N 1
ATOM 1942 C CA . TRP A 1 238 ? -11.069 -1.674 -47.301 1.00 50.06 238 TRP A CA 1
ATOM 1943 C C . TRP A 1 238 ? -10.790 -3.100 -46.811 1.00 50.06 238 TRP A C 1
ATOM 1945 O O . TRP A 1 238 ? -11.527 -4.019 -47.162 1.00 50.06 238 TRP A O 1
ATOM 1955 N N . LEU A 1 239 ? -9.804 -3.285 -45.925 1.00 45.53 239 LEU A N 1
ATOM 1956 C CA . LEU A 1 239 ? -9.463 -4.599 -45.370 1.00 45.53 239 LEU A CA 1
ATOM 1957 C C . LEU A 1 239 ? -10.640 -5.195 -44.578 1.00 45.53 239 LEU A C 1
ATOM 1959 O O . LEU A 1 239 ? -10.978 -6.366 -44.752 1.00 45.53 239 LEU A O 1
ATOM 1963 N N . ALA A 1 240 ? -11.304 -4.381 -43.750 1.00 45.19 240 ALA A N 1
ATOM 1964 C CA . ALA A 1 240 ? -12.482 -4.801 -42.996 1.00 45.19 240 ALA A CA 1
ATOM 1965 C C . ALA A 1 240 ? -13.663 -5.163 -43.914 1.00 45.19 240 ALA A C 1
ATOM 1967 O O . ALA A 1 240 ? -14.349 -6.149 -43.654 1.00 45.19 240 ALA A O 1
ATOM 1968 N N . ALA A 1 241 ? -13.886 -4.424 -45.005 1.00 45.34 241 ALA A N 1
ATOM 1969 C CA . ALA A 1 241 ? -14.921 -4.736 -45.991 1.00 45.34 241 ALA A CA 1
ATOM 1970 C C . ALA A 1 241 ? -14.609 -6.028 -46.766 1.00 45.34 241 ALA A C 1
ATOM 1972 O O . ALA A 1 241 ? -15.494 -6.868 -46.936 1.00 45.34 241 ALA A O 1
ATOM 1973 N N . CYS A 1 242 ? -13.352 -6.236 -47.170 1.00 46.38 242 CYS A N 1
ATOM 1974 C CA . CYS A 1 242 ? -12.906 -7.468 -47.823 1.00 46.38 242 CYS A CA 1
ATOM 1975 C C . CYS A 1 242 ? -13.068 -8.695 -46.914 1.00 46.38 242 CYS A C 1
ATOM 1977 O O . CYS A 1 242 ? -13.521 -9.743 -47.373 1.00 46.38 242 CYS A O 1
ATOM 1979 N N . LEU A 1 243 ? -12.754 -8.566 -45.622 1.00 48.72 243 LEU A N 1
ATOM 1980 C CA . LEU A 1 243 ? -12.894 -9.651 -44.647 1.00 48.72 243 LEU A CA 1
ATOM 1981 C C . LEU A 1 243 ? -14.353 -9.933 -44.278 1.00 48.72 243 LEU A C 1
ATOM 1983 O O . LEU A 1 243 ? -14.733 -11.102 -44.209 1.00 48.72 243 LEU A O 1
ATOM 1987 N N . ARG A 1 244 ? -15.195 -8.901 -44.124 1.00 46.28 244 ARG A N 1
ATOM 1988 C CA . ARG A 1 244 ? -16.650 -9.066 -43.941 1.00 46.28 244 ARG A CA 1
ATOM 1989 C C . ARG A 1 244 ? -17.300 -9.735 -45.150 1.00 46.28 244 ARG A C 1
ATOM 1991 O O . ARG A 1 244 ? -18.113 -10.635 -44.981 1.00 46.28 244 ARG A O 1
ATOM 1998 N N . GLY A 1 245 ? -16.902 -9.351 -46.365 1.00 42.22 245 GLY A N 1
ATOM 1999 C CA . GLY A 1 245 ? -17.366 -9.996 -47.595 1.00 42.22 245 GLY A CA 1
ATOM 2000 C C . GLY A 1 245 ? -16.929 -11.460 -47.681 1.00 42.22 245 GLY A C 1
ATOM 2001 O O . GLY A 1 245 ? -17.746 -12.341 -47.941 1.00 42.22 245 GLY A O 1
ATOM 2002 N N . ALA A 1 246 ? -15.659 -11.756 -47.399 1.00 42.84 246 ALA A N 1
ATOM 2003 C CA . ALA A 1 246 ? -15.139 -13.122 -47.441 1.00 42.84 246 ALA A CA 1
ATOM 2004 C C . ALA A 1 246 ? -15.791 -14.044 -46.395 1.00 42.84 246 ALA A C 1
ATOM 2006 O O . ALA A 1 246 ? -16.067 -15.202 -46.701 1.00 42.84 246 ALA A O 1
ATOM 2007 N N . THR A 1 247 ? -16.074 -13.540 -45.191 1.00 42.44 247 THR A N 1
ATOM 2008 C CA . THR A 1 247 ? -16.687 -14.324 -44.104 1.00 42.44 247 THR A CA 1
ATOM 2009 C C . THR A 1 247 ? -18.189 -14.524 -44.290 1.00 42.44 247 THR A C 1
ATOM 2011 O O . THR A 1 247 ? -18.652 -15.657 -44.183 1.00 42.44 247 THR A O 1
ATOM 2014 N N . ALA A 1 248 ? -18.930 -13.492 -44.706 1.00 40.91 248 ALA A N 1
ATOM 2015 C CA . ALA A 1 248 ? -20.361 -13.617 -44.993 1.00 40.91 248 ALA A CA 1
ATOM 2016 C C . ALA A 1 248 ? -20.654 -14.585 -46.155 1.00 40.91 248 ALA A C 1
ATOM 2018 O O . ALA A 1 248 ? -21.642 -15.314 -46.123 1.00 40.91 248 ALA A O 1
ATOM 2019 N N . THR A 1 249 ? -19.781 -14.623 -47.170 1.00 38.94 249 THR A N 1
ATOM 2020 C CA . THR A 1 249 ? -20.003 -15.455 -48.367 1.00 38.94 249 THR A CA 1
ATOM 2021 C C . THR A 1 249 ? -19.471 -16.886 -48.222 1.00 38.94 249 THR A C 1
ATOM 2023 O O . THR A 1 249 ? -19.936 -17.768 -48.936 1.00 38.94 249 THR A O 1
ATOM 2026 N N . ARG A 1 250 ? -18.471 -17.133 -47.357 1.00 38.50 250 ARG A N 1
ATOM 2027 C CA . ARG A 1 250 ? -17.743 -18.423 -47.313 1.00 38.50 250 ARG A CA 1
ATOM 2028 C C . ARG A 1 250 ? -17.799 -19.166 -45.976 1.00 38.50 250 ARG A C 1
ATOM 2030 O O . ARG A 1 250 ? -17.484 -20.349 -45.962 1.00 38.50 250 ARG A O 1
ATOM 2037 N N . LEU A 1 251 ? -18.174 -18.498 -44.881 1.00 36.19 251 LEU A N 1
ATOM 2038 C CA . LEU A 1 251 ? -18.280 -19.092 -43.537 1.00 36.19 251 LEU A CA 1
ATOM 2039 C C . LEU A 1 251 ? -19.714 -19.120 -42.988 1.00 36.19 251 LEU A C 1
ATOM 2041 O O . LEU A 1 251 ? -19.934 -19.756 -41.968 1.00 36.19 251 LEU A O 1
ATOM 2045 N N . HIS A 1 252 ? -20.679 -18.475 -43.660 1.00 40.44 252 HIS A N 1
ATOM 2046 C CA . HIS A 1 252 ? -22.087 -18.394 -43.235 1.00 40.44 252 HIS A CA 1
ATOM 2047 C C . HIS A 1 252 ? -22.298 -17.924 -41.781 1.00 40.44 252 HIS A C 1
ATOM 2049 O O . HIS A 1 252 ? -23.328 -18.216 -41.184 1.00 40.44 252 HIS A O 1
ATOM 2055 N N . ASP A 1 253 ? -21.350 -17.160 -41.236 1.00 42.72 253 ASP A N 1
ATOM 2056 C CA . ASP A 1 253 ? -21.367 -16.658 -39.862 1.00 42.72 253 ASP A CA 1
ATOM 2057 C C . ASP A 1 253 ? -21.169 -15.138 -39.824 1.00 42.72 253 ASP A C 1
ATOM 2059 O O . ASP A 1 253 ? -20.522 -14.540 -40.693 1.00 42.72 253 ASP A O 1
ATOM 2063 N N . HIS A 1 254 ? -21.715 -14.498 -38.787 1.00 40.66 254 HIS A N 1
ATOM 2064 C CA . HIS A 1 254 ? -21.590 -13.056 -38.589 1.00 40.66 254 HIS A CA 1
ATOM 2065 C C . HIS A 1 254 ? -20.222 -12.695 -37.992 1.00 40.66 254 HIS A C 1
ATOM 2067 O O . HIS A 1 254 ? -19.913 -13.003 -36.841 1.00 40.66 254 HIS A O 1
ATOM 2073 N N . PHE A 1 255 ? -19.421 -11.981 -38.788 1.00 41.56 255 PHE A N 1
ATOM 2074 C CA . PHE A 1 255 ? -18.064 -11.517 -38.468 1.00 41.56 255 PHE A CA 1
ATOM 2075 C C . PHE A 1 255 ? -17.938 -10.820 -37.097 1.00 41.56 255 PHE A C 1
ATOM 2077 O O . PHE A 1 255 ? -16.929 -10.983 -36.415 1.00 41.56 255 PHE A O 1
ATOM 2084 N N . ASP A 1 256 ? -18.974 -10.093 -36.667 1.00 38.66 256 ASP A N 1
ATOM 2085 C CA . ASP A 1 256 ? -18.980 -9.340 -35.406 1.00 38.66 256 ASP A CA 1
ATOM 2086 C C . ASP A 1 256 ? -19.112 -10.239 -34.158 1.00 38.66 256 ASP A C 1
ATOM 2088 O O . ASP A 1 256 ? -18.645 -9.876 -33.081 1.00 38.66 256 ASP A O 1
ATOM 2092 N N . VAL A 1 257 ? -19.676 -11.446 -34.294 1.00 41.62 257 VAL A N 1
ATOM 2093 C CA . VAL A 1 257 ? -19.799 -12.418 -33.189 1.00 41.62 257 VAL A CA 1
ATOM 2094 C C . VAL A 1 257 ? -18.481 -13.170 -32.975 1.00 41.62 257 VAL A C 1
ATOM 2096 O O . VAL A 1 257 ? -18.063 -13.391 -31.839 1.00 41.62 257 VAL A O 1
ATOM 2099 N N . LEU A 1 258 ? -17.779 -13.503 -34.063 1.00 38.97 258 LEU A N 1
ATOM 2100 C CA . LEU A 1 258 ? -16.492 -14.213 -34.041 1.00 38.97 258 LEU A CA 1
ATOM 2101 C C . LEU A 1 258 ? -15.352 -13.390 -33.419 1.00 38.97 258 LEU A C 1
ATOM 2103 O O . LEU A 1 258 ? -14.402 -13.959 -32.882 1.00 38.97 258 LEU A O 1
ATOM 2107 N N . LEU A 1 259 ? -15.449 -12.059 -33.467 1.00 36.38 259 LEU A N 1
ATOM 2108 C CA . LEU A 1 259 ? -14.435 -11.134 -32.958 1.00 36.38 259 LEU A CA 1
ATOM 2109 C C . LEU A 1 259 ? -14.849 -10.407 -31.676 1.00 36.38 259 LEU A C 1
ATOM 2111 O O . LEU A 1 259 ? -14.127 -9.513 -31.252 1.00 36.38 259 LEU A O 1
ATOM 2115 N N . ALA A 1 260 ? -15.919 -10.817 -30.989 1.00 36.75 260 ALA A N 1
ATOM 2116 C CA . ALA A 1 260 ? -16.318 -10.221 -29.706 1.00 36.75 260 ALA A CA 1
ATOM 2117 C C . ALA A 1 260 ? -15.223 -10.299 -28.611 1.00 36.75 260 ALA A C 1
ATOM 2119 O O . ALA A 1 260 ? -15.268 -9.567 -27.626 1.00 36.75 260 ALA A O 1
ATOM 2120 N N . ARG A 1 261 ? -14.219 -11.175 -28.783 1.00 35.25 261 ARG A N 1
ATOM 2121 C CA . ARG A 1 261 ? -13.015 -11.275 -27.932 1.00 35.25 261 ARG A CA 1
ATOM 2122 C C . ARG A 1 261 ? -11.833 -10.395 -28.382 1.00 35.25 261 ARG A C 1
ATOM 2124 O O . ARG A 1 261 ? -10.846 -10.314 -27.660 1.00 35.25 261 ARG A O 1
ATOM 2131 N N . LEU A 1 262 ? -11.918 -9.765 -29.556 1.00 34.22 262 LEU A N 1
ATOM 2132 C CA . LEU A 1 262 ? -10.889 -8.913 -30.178 1.00 34.22 262 LEU A CA 1
ATOM 2133 C C . LEU A 1 262 ? -11.338 -7.491 -30.470 1.00 34.22 262 LEU A C 1
ATOM 2135 O O . LEU A 1 262 ? -10.492 -6.634 -30.719 1.00 34.22 262 LEU A O 1
ATOM 2139 N N . THR A 1 263 ? -12.644 -7.238 -30.515 1.00 29.64 263 THR A N 1
ATOM 2140 C CA . THR A 1 263 ? -13.150 -5.880 -30.407 1.00 29.64 263 THR A CA 1
ATOM 2141 C C . THR A 1 263 ? -12.679 -5.378 -29.060 1.00 29.64 263 THR A C 1
ATOM 2143 O O . THR A 1 263 ? -13.098 -5.931 -28.043 1.00 29.64 263 THR A O 1
ATOM 2146 N N . ASP A 1 264 ? -11.768 -4.406 -29.080 1.00 36.28 264 ASP A N 1
ATOM 2147 C CA . ASP A 1 264 ? -11.345 -3.631 -27.923 1.00 36.28 264 ASP A CA 1
ATOM 2148 C C . ASP A 1 264 ? -12.507 -3.517 -26.929 1.00 36.28 264 ASP A C 1
ATOM 2150 O O . ASP A 1 264 ? -13.458 -2.767 -27.154 1.00 36.28 264 ASP A O 1
ATOM 2154 N N . GLN A 1 265 ? -12.441 -4.253 -25.820 1.00 31.47 265 GLN A N 1
ATOM 2155 C CA . GLN A 1 265 ? -12.928 -3.638 -24.605 1.00 31.47 265 GLN A CA 1
ATOM 2156 C C . GLN A 1 265 ? -11.834 -2.636 -24.244 1.00 31.47 265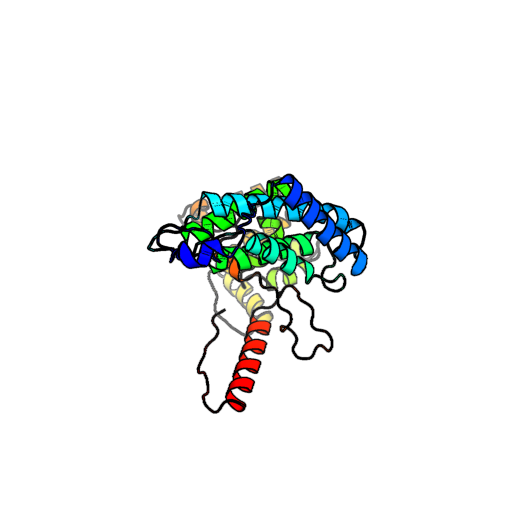 GLN A C 1
ATOM 2158 O O . GLN A 1 265 ? -10.712 -3.057 -23.950 1.00 31.47 265 GLN A O 1
ATOM 2163 N N . PRO A 1 266 ? -12.092 -1.322 -24.317 1.00 37.59 266 PRO A N 1
ATOM 2164 C CA . PRO A 1 266 ? -11.174 -0.373 -23.725 1.00 37.59 266 PRO A CA 1
ATOM 2165 C C . PRO A 1 266 ? -11.146 -0.679 -22.220 1.00 37.59 266 PRO A C 1
ATOM 2167 O O . PRO A 1 266 ? -12.136 -0.472 -21.524 1.00 37.59 266 PRO A O 1
ATOM 2170 N N . GLY A 1 267 ? -10.034 -1.229 -21.731 1.00 45.84 267 GLY A N 1
ATOM 2171 C CA . GLY A 1 267 ? -9.799 -1.457 -20.306 1.00 45.84 267 GLY A CA 1
ATOM 2172 C C . GLY A 1 267 ? -10.217 -2.833 -19.783 1.00 45.84 267 GLY A C 1
ATOM 2173 O O . GLY A 1 267 ? -11.295 -2.986 -19.207 1.00 45.84 267 GLY A O 1
ATOM 2174 N N . HIS A 1 268 ? -9.298 -3.806 -19.836 1.00 51.34 268 HIS A N 1
ATOM 2175 C CA . HIS A 1 268 ? -9.270 -4.836 -18.790 1.00 51.34 268 HIS A CA 1
ATOM 2176 C C . HIS A 1 268 ? -8.971 -4.117 -17.474 1.00 51.34 268 HIS A C 1
ATOM 2178 O O . HIS A 1 268 ? -7.833 -3.736 -17.208 1.00 51.34 268 HIS A O 1
ATOM 2184 N N . LYS A 1 269 ? -10.021 -3.834 -16.700 1.00 60.19 269 LYS A N 1
ATOM 2185 C CA . LYS A 1 269 ? -9.885 -3.239 -15.373 1.00 60.19 269 LYS A CA 1
ATOM 2186 C C . LYS A 1 269 ? -9.161 -4.234 -14.483 1.00 60.19 269 LYS A C 1
ATOM 2188 O O . LYS A 1 269 ? -9.569 -5.388 -14.398 1.00 60.19 269 LYS A O 1
ATOM 2193 N N . ILE A 1 270 ? -8.127 -3.766 -13.797 1.00 67.44 270 ILE A N 1
ATOM 2194 C CA . ILE A 1 270 ? -7.333 -4.579 -12.877 1.00 67.44 270 ILE A CA 1
ATOM 2195 C C . ILE A 1 270 ? -8.244 -5.186 -11.808 1.00 67.44 270 ILE A C 1
ATOM 2197 O O . ILE A 1 270 ? -8.882 -4.463 -11.034 1.00 67.44 270 ILE A O 1
ATOM 2201 N N . ASP A 1 271 ? -8.342 -6.512 -11.791 1.00 68.00 271 ASP A N 1
ATOM 2202 C CA . ASP A 1 271 ? -9.143 -7.234 -10.804 1.00 68.00 271 ASP A CA 1
ATOM 2203 C C . ASP A 1 271 ? -8.282 -7.621 -9.590 1.00 68.00 271 ASP A C 1
ATOM 2205 O O . ASP A 1 271 ? -7.054 -7.519 -9.602 1.00 68.00 271 ASP A O 1
ATOM 2209 N N . GLU A 1 272 ? -8.921 -8.099 -8.524 1.00 69.88 272 GLU A N 1
ATOM 2210 C CA . GLU A 1 272 ? -8.255 -8.521 -7.286 1.00 69.88 272 GLU A CA 1
ATOM 2211 C C . GLU A 1 272 ? -7.121 -9.535 -7.536 1.00 69.88 272 GLU A C 1
ATOM 2213 O O . GLU A 1 272 ? -6.091 -9.503 -6.867 1.00 69.88 272 GLU A O 1
ATOM 2218 N N . GLN A 1 273 ? -7.289 -10.432 -8.511 1.00 71.25 273 GLN A N 1
ATOM 2219 C CA . GLN A 1 273 ? -6.286 -11.447 -8.846 1.00 71.25 273 GLN A CA 1
ATOM 2220 C C . GLN A 1 273 ? -5.009 -10.838 -9.430 1.00 71.25 273 GLN A C 1
ATOM 2222 O O . GLN A 1 273 ? -3.915 -11.321 -9.147 1.00 71.25 273 GLN A O 1
ATOM 2227 N N . ASP A 1 274 ? -5.136 -9.762 -10.204 1.00 75.50 274 ASP A N 1
ATOM 2228 C CA . ASP A 1 274 ? -3.988 -9.064 -10.774 1.00 75.50 274 ASP A CA 1
ATOM 2229 C C . ASP A 1 274 ? -3.233 -8.290 -9.687 1.00 75.50 274 ASP A C 1
ATOM 2231 O O . ASP A 1 274 ? -2.003 -8.286 -9.682 1.00 75.50 274 ASP A O 1
ATOM 2235 N N . LEU A 1 275 ? -3.945 -7.739 -8.695 1.00 76.00 275 LEU A N 1
ATOM 2236 C CA . LEU A 1 275 ? -3.336 -7.056 -7.548 1.00 76.00 275 LEU A CA 1
ATOM 2237 C C . LEU A 1 275 ? -2.458 -7.974 -6.688 1.00 76.00 275 LEU A C 1
ATOM 2239 O O . LEU A 1 275 ? -1.499 -7.496 -6.093 1.00 76.00 275 LEU A O 1
ATOM 2243 N N . ARG A 1 276 ? -2.709 -9.290 -6.670 1.00 78.25 276 ARG A N 1
ATOM 2244 C CA . ARG A 1 276 ? -1.851 -10.259 -5.955 1.00 78.25 276 ARG A CA 1
ATOM 2245 C C . ARG A 1 276 ? -0.449 -10.385 -6.547 1.00 78.25 276 ARG A C 1
ATOM 2247 O O . ARG A 1 276 ? 0.459 -10.840 -5.862 1.00 78.25 276 ARG A O 1
ATOM 2254 N N . LYS A 1 277 ? -0.270 -10.000 -7.813 1.00 79.38 277 LYS A N 1
ATOM 2255 C CA . LYS A 1 277 ? 1.032 -10.010 -8.494 1.00 79.38 277 LYS A CA 1
ATOM 2256 C C . LYS A 1 277 ? 1.877 -8.781 -8.141 1.00 79.38 277 LYS A C 1
ATOM 2258 O O . LYS A 1 277 ? 3.058 -8.739 -8.482 1.00 79.38 277 LYS A O 1
ATOM 2263 N N . LEU A 1 278 ? 1.288 -7.769 -7.495 1.00 84.94 278 LEU A N 1
ATOM 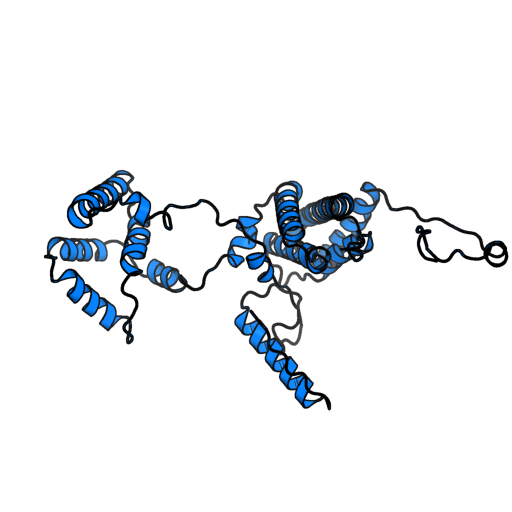2264 C CA . LEU A 1 278 ? 2.023 -6.624 -6.972 1.00 84.94 278 LEU A CA 1
ATOM 2265 C C . LEU A 1 278 ? 2.651 -7.027 -5.639 1.00 84.94 278 LEU A C 1
ATOM 2267 O O . LEU A 1 278 ? 1.957 -7.102 -4.632 1.00 84.94 278 LEU A O 1
ATOM 2271 N N . ILE A 1 279 ? 3.955 -7.299 -5.638 1.00 85.81 279 ILE A N 1
ATOM 2272 C CA . ILE A 1 279 ? 4.692 -7.710 -4.439 1.00 85.81 279 ILE A CA 1
ATOM 2273 C C . ILE A 1 279 ? 5.962 -6.879 -4.312 1.00 85.81 279 ILE A C 1
ATOM 2275 O O . ILE A 1 279 ? 6.751 -6.799 -5.257 1.00 85.81 279 ILE A O 1
ATOM 2279 N N . TYR A 1 280 ? 6.178 -6.318 -3.124 1.00 89.94 280 TYR A N 1
ATOM 2280 C CA . TYR A 1 280 ? 7.451 -5.731 -2.720 1.00 89.94 280 TYR A CA 1
ATOM 2281 C C . TYR A 1 280 ? 8.107 -6.598 -1.649 1.00 89.94 280 TYR A C 1
ATOM 2283 O O . TYR A 1 280 ? 7.471 -7.004 -0.674 1.00 89.94 280 TYR A O 1
ATOM 2291 N N . CYS A 1 281 ? 9.391 -6.895 -1.827 1.00 88.00 281 CYS A N 1
ATOM 2292 C CA . CYS A 1 281 ? 10.161 -7.669 -0.859 1.00 88.00 281 CYS A CA 1
ATOM 2293 C C . CYS A 1 281 ? 11.653 -7.339 -0.927 1.00 88.00 281 CYS A C 1
ATOM 2295 O O . CYS A 1 281 ? 12.148 -6.855 -1.942 1.00 88.00 281 CYS A O 1
ATOM 2297 N N . ASP A 1 282 ? 12.368 -7.643 0.153 1.00 87.88 282 ASP A N 1
ATOM 2298 C CA . ASP A 1 282 ? 13.813 -7.441 0.314 1.00 87.88 282 ASP A CA 1
ATOM 2299 C C . ASP A 1 282 ? 14.639 -8.729 0.128 1.00 87.88 282 ASP A C 1
ATOM 2301 O O . ASP A 1 282 ? 15.867 -8.693 0.078 1.00 87.88 282 ASP A O 1
ATOM 2305 N N . PHE A 1 283 ? 13.978 -9.880 -0.004 1.00 84.12 283 PHE A N 1
ATOM 2306 C CA . PHE A 1 283 ? 14.616 -11.196 -0.097 1.00 84.12 283 PHE A CA 1
ATOM 2307 C C . PHE A 1 283 ? 14.624 -11.792 -1.511 1.00 84.12 283 PHE A C 1
ATOM 2309 O O . PHE A 1 283 ? 15.086 -12.918 -1.684 1.00 84.12 283 PHE A O 1
ATOM 2316 N N . ALA A 1 284 ? 14.144 -11.061 -2.526 1.00 76.88 284 ALA A N 1
ATOM 2317 C CA . ALA A 1 284 ? 14.101 -11.553 -3.907 1.00 76.88 284 ALA A CA 1
ATOM 2318 C C . ALA A 1 284 ? 15.488 -11.964 -4.433 1.00 76.88 284 ALA A C 1
ATOM 2320 O O . ALA A 1 284 ? 15.596 -12.943 -5.168 1.00 76.88 284 ALA A O 1
ATOM 2321 N N . ASN A 1 285 ? 16.546 -11.251 -4.025 1.00 81.25 285 ASN A N 1
ATOM 2322 C CA . ASN A 1 285 ? 17.927 -11.585 -4.358 1.00 81.25 285 ASN A CA 1
ATOM 2323 C C . ASN A 1 285 ? 18.707 -12.031 -3.104 1.00 81.25 285 ASN A C 1
ATOM 2325 O O . ASN A 1 285 ? 19.229 -11.186 -2.372 1.00 81.25 285 ASN A O 1
ATOM 2329 N N . PRO A 1 286 ? 18.847 -13.347 -2.857 1.00 78.69 286 PRO A N 1
ATOM 2330 C CA . PRO A 1 286 ? 19.514 -13.860 -1.660 1.00 78.69 286 PRO A CA 1
ATOM 2331 C C . PRO A 1 286 ? 21.022 -13.576 -1.631 1.00 78.69 286 PRO A C 1
ATOM 2333 O O . PRO A 1 286 ? 21.624 -13.617 -0.560 1.00 78.69 286 PRO A O 1
ATOM 2336 N N . LYS A 1 287 ? 21.629 -13.288 -2.792 1.00 79.69 287 LYS A N 1
ATOM 2337 C CA . LYS A 1 287 ? 23.073 -13.050 -2.951 1.00 79.69 287 LYS A CA 1
ATOM 2338 C C . LYS A 1 287 ? 23.462 -11.573 -2.875 1.00 79.69 287 LYS A C 1
ATOM 2340 O O . LYS A 1 287 ? 24.640 -11.265 -3.008 1.00 79.69 287 LYS A O 1
ATOM 2345 N N . ALA A 1 288 ? 22.497 -10.665 -2.739 1.00 81.12 288 ALA A N 1
ATOM 2346 C CA . ALA A 1 288 ? 22.792 -9.243 -2.649 1.00 81.12 288 ALA A CA 1
ATOM 2347 C C . ALA A 1 288 ? 23.373 -8.896 -1.271 1.00 81.12 288 ALA A C 1
ATOM 2349 O O . ALA A 1 288 ? 22.766 -9.212 -0.246 1.00 81.12 288 ALA A O 1
ATOM 2350 N N . ASP A 1 289 ? 24.513 -8.198 -1.259 1.00 75.50 289 ASP A N 1
ATOM 2351 C CA . ASP A 1 289 ? 25.137 -7.686 -0.030 1.00 75.50 289 ASP A CA 1
ATOM 2352 C C . ASP A 1 289 ? 24.246 -6.650 0.672 1.00 75.50 289 ASP A C 1
ATOM 2354 O O . ASP A 1 289 ? 24.203 -6.576 1.898 1.00 75.50 289 ASP A O 1
ATOM 2358 N N . SER A 1 290 ? 23.502 -5.861 -0.108 1.00 81.81 290 SER A N 1
ATOM 2359 C CA . SER A 1 290 ? 22.489 -4.920 0.378 1.00 81.81 290 SER A CA 1
ATOM 2360 C C . SER A 1 290 ? 21.110 -5.346 -0.109 1.00 81.81 290 SER A C 1
ATOM 2362 O O . SER A 1 290 ? 20.874 -5.471 -1.310 1.00 81.81 290 SER A O 1
ATOM 2364 N N . ARG A 1 291 ? 20.198 -5.579 0.836 1.00 86.06 291 ARG A N 1
ATOM 2365 C CA . ARG A 1 291 ? 18.813 -5.973 0.566 1.00 86.06 291 ARG A CA 1
ATOM 2366 C C . ARG A 1 291 ? 17.927 -4.738 0.570 1.00 86.06 291 ARG A C 1
ATOM 2368 O O . ARG A 1 291 ? 17.823 -4.055 1.587 1.00 86.06 291 ARG A O 1
ATOM 2375 N N . PHE A 1 292 ? 17.302 -4.460 -0.566 1.00 87.62 292 PHE A N 1
ATOM 2376 C CA . PHE A 1 292 ? 16.411 -3.318 -0.736 1.00 87.62 292 PHE A CA 1
ATOM 2377 C C . PHE A 1 292 ? 14.975 -3.784 -0.903 1.00 87.62 292 PHE A C 1
ATOM 2379 O O . PHE A 1 292 ? 14.713 -4.768 -1.591 1.00 87.62 292 PHE A O 1
ATOM 2386 N N . TYR A 1 293 ? 14.046 -3.051 -0.297 1.00 90.50 293 TYR A N 1
ATOM 2387 C CA . TYR A 1 293 ? 12.622 -3.293 -0.460 1.00 90.50 293 TYR A CA 1
ATOM 2388 C C . TYR A 1 293 ? 12.178 -2.803 -1.841 1.00 90.50 293 TYR A C 1
ATOM 2390 O O . TYR A 1 293 ? 12.046 -1.600 -2.062 1.00 90.50 293 TYR A O 1
ATOM 2398 N N . MET A 1 294 ? 12.011 -3.727 -2.788 1.00 85.94 294 MET A N 1
ATOM 2399 C CA . MET A 1 294 ? 11.777 -3.392 -4.194 1.00 85.94 294 MET A CA 1
ATOM 2400 C C . MET A 1 294 ? 10.652 -4.215 -4.818 1.00 85.94 294 MET A C 1
ATOM 2402 O O . MET A 1 294 ? 10.319 -5.308 -4.355 1.00 85.94 294 MET A O 1
ATOM 2406 N N . GLU A 1 295 ? 10.087 -3.677 -5.898 1.00 85.50 295 GLU A N 1
ATOM 2407 C CA . GLU A 1 295 ? 9.035 -4.324 -6.678 1.00 85.50 295 GLU A CA 1
ATOM 2408 C C . GLU A 1 295 ? 9.573 -5.600 -7.343 1.00 85.50 295 GLU A C 1
ATOM 2410 O O . GLU A 1 295 ? 10.552 -5.572 -8.096 1.00 85.50 295 GLU A O 1
ATOM 2415 N N . THR A 1 296 ? 8.904 -6.729 -7.111 1.00 84.00 296 THR A N 1
ATOM 2416 C CA . THR A 1 296 ? 9.219 -7.984 -7.797 1.00 84.00 296 THR A CA 1
ATOM 2417 C C . THR A 1 296 ? 8.522 -8.021 -9.152 1.00 84.00 296 THR A C 1
ATOM 2419 O O . THR A 1 296 ? 7.293 -8.015 -9.260 1.00 84.00 296 THR A O 1
ATOM 2422 N N . THR A 1 297 ? 9.317 -8.090 -10.218 1.00 79.44 297 THR A N 1
ATOM 2423 C CA . THR A 1 297 ? 8.806 -8.177 -11.592 1.00 79.44 297 THR A CA 1
ATOM 2424 C C . THR A 1 297 ? 8.639 -9.614 -12.079 1.00 79.44 297 THR A C 1
ATOM 2426 O O . THR A 1 297 ? 7.723 -9.888 -12.852 1.00 79.44 297 THR A O 1
ATOM 2429 N N . ASN A 1 298 ? 9.492 -10.534 -11.617 1.00 80.75 298 ASN A N 1
ATOM 2430 C CA . ASN A 1 298 ? 9.488 -11.936 -12.024 1.00 80.75 298 ASN A CA 1
ATOM 2431 C C . ASN A 1 298 ? 9.017 -12.856 -10.883 1.00 80.75 298 ASN A C 1
ATOM 2433 O O . ASN A 1 298 ? 9.786 -13.194 -9.983 1.00 80.75 298 ASN A O 1
ATOM 2437 N N . MET A 1 299 ? 7.757 -13.286 -10.964 1.00 78.06 299 MET A N 1
ATOM 2438 C CA . MET A 1 299 ? 7.127 -14.180 -9.984 1.00 78.06 299 MET A CA 1
ATOM 2439 C C . MET A 1 299 ? 7.721 -15.595 -9.984 1.00 78.06 299 MET A C 1
ATOM 2441 O O . MET A 1 299 ? 7.810 -16.214 -8.928 1.00 78.06 299 MET A O 1
ATOM 2445 N N . GLU A 1 300 ? 8.181 -16.098 -11.134 1.00 82.19 300 GLU A N 1
ATOM 2446 C CA . GLU A 1 300 ? 8.825 -17.419 -11.222 1.00 82.19 300 GLU A CA 1
ATOM 2447 C C . GLU A 1 300 ? 10.154 -17.422 -10.462 1.00 82.19 300 GLU A C 1
ATOM 2449 O O . GLU A 1 300 ? 10.454 -18.348 -9.708 1.00 82.19 300 GLU A O 1
ATOM 2454 N N . HIS A 1 301 ? 10.929 -16.342 -10.609 1.00 84.62 301 HIS A N 1
ATOM 2455 C CA . HIS A 1 301 ? 12.175 -16.178 -9.867 1.00 84.62 301 HIS A CA 1
ATOM 2456 C C . HIS A 1 301 ? 11.923 -16.098 -8.359 1.00 84.62 301 HIS A C 1
ATOM 2458 O O . HIS A 1 301 ? 12.612 -16.766 -7.591 1.00 84.62 301 HIS A O 1
ATOM 2464 N N . LEU A 1 302 ? 10.906 -15.338 -7.939 1.00 84.44 302 LEU A N 1
ATOM 2465 C CA . LEU A 1 302 ? 10.521 -15.250 -6.532 1.00 84.44 302 LEU A CA 1
ATOM 2466 C C . LEU A 1 302 ? 10.118 -16.618 -5.968 1.00 84.44 302 LEU A C 1
ATOM 2468 O O . LEU A 1 302 ? 10.593 -16.984 -4.896 1.00 84.44 302 LEU A O 1
ATOM 2472 N N . SER A 1 303 ? 9.305 -17.390 -6.698 1.00 86.06 303 SER A N 1
ATOM 2473 C CA . SER A 1 303 ? 8.904 -18.740 -6.278 1.00 86.06 303 SER A CA 1
ATOM 2474 C C . SER A 1 303 ? 10.121 -19.640 -6.074 1.00 86.06 303 SER A C 1
ATOM 2476 O O . SER A 1 303 ? 10.258 -20.255 -5.020 1.00 86.06 303 SER A O 1
ATOM 2478 N N . SER A 1 304 ? 11.060 -19.640 -7.026 1.00 86.81 304 SER A N 1
ATOM 2479 C CA . SER A 1 304 ? 12.296 -20.423 -6.924 1.00 86.81 304 SER A CA 1
ATOM 2480 C C . SER A 1 304 ? 13.159 -20.009 -5.724 1.00 86.81 304 SER A C 1
ATOM 2482 O O . SER A 1 304 ? 13.692 -20.869 -5.020 1.00 86.81 304 SER A O 1
ATOM 2484 N N . THR A 1 305 ? 13.265 -18.708 -5.440 1.00 88.19 305 THR A N 1
ATOM 2485 C CA . THR A 1 305 ? 13.999 -18.204 -4.270 1.00 88.19 305 THR A CA 1
ATOM 2486 C C . THR A 1 305 ? 13.344 -18.639 -2.954 1.00 88.19 305 THR A C 1
ATOM 2488 O O . THR A 1 305 ? 14.040 -19.067 -2.033 1.00 88.19 305 THR A O 1
ATOM 2491 N N . VAL A 1 306 ? 12.013 -18.578 -2.845 1.00 87.94 306 VAL A N 1
ATOM 2492 C CA . VAL A 1 306 ? 11.302 -18.998 -1.624 1.00 87.94 306 VAL A CA 1
ATOM 2493 C C . VAL A 1 306 ? 11.356 -20.519 -1.441 1.00 87.94 306 VAL A C 1
ATOM 2495 O O . VAL A 1 306 ? 11.549 -20.985 -0.319 1.00 87.94 306 VAL A O 1
ATOM 2498 N N . GLU A 1 307 ? 11.265 -21.302 -2.519 1.00 89.19 307 GLU A N 1
ATOM 2499 C CA . GLU A 1 307 ? 11.489 -22.754 -2.473 1.00 89.19 307 GLU A CA 1
ATOM 2500 C C . GLU A 1 307 ? 12.893 -23.090 -1.966 1.00 89.19 307 GLU A C 1
ATOM 2502 O O . GLU A 1 307 ? 13.041 -23.954 -1.102 1.00 89.19 307 GLU A O 1
ATOM 2507 N N . ALA A 1 308 ? 13.918 -22.371 -2.433 1.00 89.00 308 ALA A N 1
ATOM 2508 C CA . ALA A 1 308 ? 15.281 -22.551 -1.946 1.00 89.00 308 ALA A CA 1
ATOM 2509 C C . ALA A 1 308 ? 15.388 -22.290 -0.431 1.00 89.00 308 ALA A C 1
ATOM 2511 O O . ALA A 1 308 ? 15.979 -23.102 0.285 1.00 89.00 308 ALA A O 1
ATOM 2512 N N . PHE A 1 309 ? 14.755 -21.227 0.080 1.00 89.56 309 PHE A N 1
ATOM 2513 C CA . PHE A 1 309 ? 14.702 -20.958 1.522 1.00 89.56 309 PHE A CA 1
ATOM 2514 C C . PHE A 1 309 ? 13.929 -22.025 2.307 1.00 89.56 309 PHE A C 1
ATOM 2516 O O . PHE A 1 309 ? 14.316 -22.367 3.425 1.00 89.56 309 PHE A O 1
ATOM 2523 N N . LEU A 1 310 ? 12.857 -22.585 1.741 1.00 89.94 310 LEU A N 1
ATOM 2524 C CA . LEU A 1 310 ? 12.112 -23.674 2.375 1.00 89.94 310 LEU A CA 1
ATOM 2525 C C . LEU A 1 310 ? 12.954 -24.954 2.460 1.00 89.94 310 LEU A C 1
ATOM 2527 O O . LEU A 1 310 ? 12.942 -25.628 3.492 1.00 89.94 310 LEU A O 1
ATOM 2531 N N . VAL A 1 311 ? 13.712 -25.277 1.408 1.00 90.69 311 VAL A N 1
ATOM 2532 C CA . VAL A 1 311 ? 14.654 -26.407 1.415 1.00 90.69 311 VAL A CA 1
ATOM 2533 C C . VAL A 1 311 ? 15.739 -26.194 2.468 1.00 90.69 311 VAL A C 1
ATOM 2535 O O . VAL A 1 311 ? 16.015 -27.102 3.251 1.00 90.69 311 VAL A O 1
ATOM 2538 N N . GLU A 1 312 ? 16.318 -24.995 2.545 1.00 90.56 312 GLU A N 1
ATOM 2539 C CA . GLU A 1 312 ? 17.313 -24.654 3.565 1.00 90.56 312 GLU A CA 1
ATOM 2540 C C . GLU A 1 312 ? 16.742 -24.795 4.984 1.00 90.56 312 GLU A C 1
ATOM 2542 O O . GLU A 1 312 ? 17.343 -25.457 5.834 1.00 90.56 312 GLU A O 1
ATOM 2547 N N . PHE A 1 313 ? 15.536 -24.274 5.227 1.00 90.44 313 PHE A N 1
ATOM 2548 C CA . PHE A 1 313 ? 14.842 -24.435 6.504 1.00 90.44 313 PHE A CA 1
ATOM 2549 C C . PHE A 1 313 ? 14.624 -25.912 6.857 1.00 90.44 313 PHE A C 1
ATOM 2551 O O . PHE A 1 313 ? 14.885 -26.329 7.988 1.00 90.44 313 PHE A O 1
ATOM 2558 N N . ASN A 1 314 ? 14.181 -26.721 5.893 1.00 93.00 314 ASN A N 1
ATOM 2559 C CA . ASN A 1 314 ? 13.945 -28.150 6.087 1.00 93.00 314 ASN A CA 1
ATOM 2560 C C . ASN A 1 314 ? 15.234 -28.931 6.368 1.00 93.00 314 ASN A C 1
ATOM 2562 O O . ASN A 1 314 ? 15.192 -29.895 7.127 1.00 93.00 314 ASN A O 1
ATOM 2566 N N . ASN A 1 315 ? 16.373 -28.495 5.827 1.00 92.75 315 ASN A N 1
ATOM 2567 C CA . ASN A 1 315 ? 17.676 -29.098 6.111 1.00 92.75 315 ASN A CA 1
ATOM 2568 C C . ASN A 1 315 ? 18.171 -28.793 7.533 1.00 92.75 315 ASN A C 1
ATOM 2570 O O . ASN A 1 315 ? 18.859 -29.619 8.132 1.00 92.75 315 ASN A O 1
ATOM 2574 N N . MET A 1 316 ? 17.829 -27.627 8.092 1.00 91.75 316 MET A N 1
ATOM 2575 C CA . MET A 1 316 ? 18.219 -27.257 9.461 1.00 91.75 316 MET A CA 1
ATOM 2576 C C . MET A 1 316 ? 17.224 -27.735 10.528 1.00 91.75 316 MET A C 1
ATOM 2578 O O . MET A 1 316 ? 17.590 -27.925 11.692 1.00 91.75 316 MET A O 1
ATOM 2582 N N . SER A 1 317 ? 15.952 -27.897 10.166 1.00 91.25 317 SER A N 1
ATOM 2583 C CA . SER A 1 317 ? 14.880 -28.222 11.103 1.00 91.25 317 SER A CA 1
ATOM 2584 C C . SER A 1 317 ? 14.717 -29.728 11.298 1.00 91.25 317 SER A C 1
ATOM 2586 O O . SER A 1 317 ? 14.588 -30.500 10.357 1.00 91.25 317 SER A O 1
ATOM 2588 N N . LYS A 1 318 ? 14.572 -30.153 12.558 1.00 88.19 318 LYS A N 1
ATOM 2589 C CA . LYS A 1 318 ? 14.196 -31.538 12.903 1.00 88.19 318 LYS A CA 1
ATOM 2590 C C . LYS A 1 318 ? 12.754 -31.893 12.508 1.00 88.19 318 LYS A C 1
ATOM 2592 O O . LYS A 1 318 ? 12.369 -33.055 12.595 1.00 88.19 318 LYS A O 1
ATOM 2597 N N . LYS A 1 319 ? 11.940 -30.898 12.142 1.00 90.81 319 LYS A N 1
ATOM 2598 C CA . LYS A 1 319 ? 10.553 -31.053 11.687 1.00 90.81 319 LYS A CA 1
ATOM 2599 C C . LYS A 1 319 ? 10.403 -30.353 10.331 1.00 90.81 319 LYS A C 1
ATOM 2601 O O . LYS A 1 319 ? 10.194 -29.136 10.325 1.00 90.81 319 LYS A O 1
ATOM 2606 N N . PRO A 1 320 ? 10.551 -31.079 9.211 1.00 86.69 320 PRO A N 1
ATOM 2607 C CA . PRO A 1 320 ? 10.421 -30.488 7.887 1.00 86.69 320 PRO A CA 1
ATOM 2608 C C . PRO A 1 320 ? 8.966 -30.095 7.598 1.00 86.69 320 PRO A C 1
ATOM 2610 O O . PRO A 1 320 ? 8.024 -30.752 8.046 1.00 86.69 320 PRO A O 1
ATOM 2613 N N . MET A 1 321 ? 8.793 -29.012 6.844 1.00 89.56 321 MET A N 1
ATOM 2614 C CA . MET A 1 321 ? 7.517 -28.511 6.348 1.00 89.56 321 MET A CA 1
ATOM 2615 C C . MET A 1 321 ? 7.365 -28.852 4.863 1.00 89.56 321 MET A C 1
ATOM 2617 O O . MET A 1 321 ? 8.137 -28.384 4.027 1.00 89.56 321 MET A O 1
ATOM 2621 N N . ASN A 1 322 ? 6.334 -29.630 4.534 1.00 86.25 322 ASN A N 1
ATOM 2622 C CA . ASN A 1 322 ? 5.970 -29.962 3.156 1.00 86.25 322 ASN A CA 1
ATOM 2623 C C . ASN A 1 322 ? 4.967 -28.927 2.632 1.00 86.25 322 ASN A C 1
ATOM 2625 O O . ASN A 1 322 ? 3.765 -29.188 2.585 1.00 86.25 322 ASN A O 1
ATOM 2629 N N . LEU A 1 323 ? 5.458 -27.730 2.315 1.00 87.00 323 LEU A N 1
ATOM 2630 C CA . LEU A 1 323 ? 4.651 -26.652 1.747 1.00 87.00 323 LEU A CA 1
ATOM 2631 C C . LEU A 1 323 ? 4.896 -26.558 0.241 1.00 87.00 323 LEU A C 1
ATOM 2633 O O . LEU A 1 323 ? 6.020 -26.736 -0.220 1.00 87.00 323 LEU A O 1
ATOM 2637 N N . VAL A 1 324 ? 3.835 -26.263 -0.505 1.00 80.62 324 VAL A N 1
ATOM 2638 C CA . VAL A 1 324 ? 3.888 -25.956 -1.938 1.00 80.62 324 VAL A CA 1
ATOM 2639 C C . VAL A 1 324 ? 3.436 -24.513 -2.105 1.00 80.62 324 VAL A C 1
ATOM 2641 O O . VAL A 1 324 ? 2.420 -24.115 -1.532 1.00 80.62 324 VAL A O 1
ATOM 2644 N N . LEU A 1 325 ? 4.208 -23.729 -2.851 1.00 74.75 325 LEU A N 1
ATOM 2645 C CA . LEU A 1 325 ? 3.849 -22.361 -3.204 1.00 74.75 325 LEU A CA 1
ATOM 2646 C C . LEU A 1 325 ? 2.981 -22.392 -4.461 1.00 74.75 325 LEU A C 1
ATOM 2648 O O . LEU A 1 325 ? 3.303 -23.080 -5.426 1.00 74.75 325 LEU A O 1
ATOM 2652 N N . PHE A 1 326 ? 1.877 -21.651 -4.440 1.00 70.12 326 PHE A N 1
ATOM 2653 C CA . PHE A 1 326 ? 1.016 -21.461 -5.604 1.00 70.12 326 PHE A CA 1
ATOM 2654 C C . PHE A 1 326 ? 1.221 -20.041 -6.126 1.00 70.12 326 PHE A C 1
ATOM 2656 O O . PHE A 1 326 ? 1.137 -19.090 -5.344 1.00 70.12 326 PHE A O 1
ATOM 2663 N N . THR A 1 327 ? 1.522 -19.924 -7.419 1.00 52.56 327 THR A N 1
ATOM 2664 C CA . THR A 1 327 ? 1.687 -18.655 -8.140 1.00 52.56 327 THR A CA 1
ATOM 2665 C C . THR A 1 327 ? 0.405 -18.179 -8.802 1.00 52.56 327 THR A C 1
ATOM 2667 O O . THR A 1 327 ? -0.458 -19.025 -9.140 1.00 52.56 327 THR A O 1
#

Solvent-accessible surface area (backbone atoms only — not comparable to full-atom values): 20147 Å² total; per-residue (Å²): 132,77,78,95,45,96,90,55,88,76,80,52,68,80,64,50,73,79,54,87,87,82,87,82,77,85,78,54,69,71,58,52,49,57,53,50,38,51,52,46,49,52,48,40,62,73,67,63,46,63,76,85,49,57,67,53,37,60,21,50,50,51,27,49,51,53,52,51,51,52,45,55,71,72,47,62,58,38,94,93,42,62,78,39,72,76,54,70,67,53,56,50,49,31,53,54,52,51,68,53,58,49,55,93,76,41,86,46,66,67,53,51,52,52,46,46,55,44,27,48,40,61,67,55,46,73,70,52,83,53,67,67,59,44,51,48,48,54,51,51,49,40,52,31,31,46,71,43,58,72,41,59,53,58,70,76,47,46,77,53,70,69,64,91,87,52,72,60,54,63,61,54,64,74,69,70,69,93,65,67,60,59,55,52,52,54,48,54,68,70,67,54,54,98,77,46,60,62,56,59,45,50,57,55,42,63,75,73,44,100,69,92,86,75,92,81,63,57,73,64,50,54,55,59,63,56,55,76,72,47,88,48,79,63,54,53,51,49,54,51,49,53,49,48,52,52,33,53,75,72,65,78,47,65,65,70,68,80,35,61,88,68,54,78,67,88,69,86,69,78,47,74,76,36,55,69,62,61,46,72,46,45,65,68,54,83,86,50,94,72,69,56,58,32,79,56,85,55,67,68,57,41,52,52,47,52,50,51,52,50,52,53,49,35,75,74,38,98,70,63,76,96,77,81,89,85,132